Protein AF-0000000075770848 (afdb_homodimer)

Radius of gyration: 28.66 Å; Cα contacts (8 Å, |Δi|>4): 664; chains: 2; bounding box: 81×124×39 Å

Structure (mmCIF, N/CA/C/O backbone):
data_AF-0000000075770848-model_v1
#
loop_
_entity.id
_entity.type
_entity.pdbx_description
1 polymer 'Uncharacterized protein LOC128201735'
#
loop_
_atom_site.group_PDB
_atom_site.id
_atom_site.type_symbol
_atom_site.label_atom_id
_atom_site.label_alt_id
_atom_site.label_comp_id
_atom_site.label_asym_id
_atom_site.label_entity_id
_atom_site.label_seq_id
_atom_site.pdbx_PDB_ins_code
_atom_site.Cartn_x
_atom_site.Cartn_y
_atom_site.Cartn_z
_atom_site.occupancy
_atom_site.B_iso_or_equiv
_atom_site.auth_seq_id
_atom_site.auth_comp_id
_atom_site.auth_asym_id
_atom_site.auth_atom_id
_atom_site.pdbx_PDB_model_num
ATOM 1 N N . MET A 1 1 ? -50.562 -50.906 16.172 1 28.62 1 MET A N 1
ATOM 2 C CA . MET A 1 1 ? -50.062 -50.312 14.945 1 28.62 1 MET A CA 1
ATOM 3 C C . MET A 1 1 ? -48.531 -50.375 14.898 1 28.62 1 MET A C 1
ATOM 5 O O . MET A 1 1 ? -47.844 -49.844 15.797 1 28.62 1 MET A O 1
ATOM 9 N N . LYS A 1 2 ? -47.969 -51.531 14.414 1 36.94 2 LYS A N 1
ATOM 10 C CA . LYS A 1 2 ? -46.562 -51.906 14.273 1 36.94 2 LYS A CA 1
ATOM 11 C C . LYS A 1 2 ? -45.844 -50.969 13.305 1 36.94 2 LYS A C 1
ATOM 13 O O . LYS A 1 2 ? -46.281 -50.812 12.156 1 36.94 2 LYS A O 1
ATOM 18 N N . TYR A 1 3 ? -45.25 -49.906 13.789 1 36.28 3 TYR A N 1
ATOM 19 C CA . TYR A 1 3 ? -44.531 -48.906 13.016 1 36.28 3 TYR A CA 1
ATOM 20 C C . TYR A 1 3 ? -43.344 -49.531 12.305 1 36.28 3 TYR A C 1
ATOM 22 O O . TYR A 1 3 ? -42.531 -50.188 12.93 1 36.28 3 TYR A O 1
ATOM 30 N N . PHE A 1 4 ? -43.469 -50 11.07 1 41.28 4 PHE A N 1
ATOM 31 C CA . PHE A 1 4 ? -42.375 -50.5 10.227 1 41.28 4 PHE A CA 1
ATOM 32 C C . PHE A 1 4 ? -41.406 -49.375 9.898 1 41.28 4 PHE A C 1
ATOM 34 O O . PHE A 1 4 ? -41.812 -48.312 9.383 1 41.28 4 PHE A O 1
ATOM 41 N N . ILE A 1 5 ? -40.312 -49.281 10.633 1 40.66 5 ILE A N 1
ATOM 42 C CA . ILE A 1 5 ? -39.188 -48.344 10.414 1 40.66 5 ILE A CA 1
ATOM 43 C C . ILE A 1 5 ? -38.5 -48.688 9.102 1 40.66 5 ILE A C 1
ATOM 45 O O . ILE A 1 5 ? -37.969 -49.781 8.938 1 40.66 5 ILE A O 1
ATOM 49 N N . LEU A 1 6 ? -39 -48.156 7.977 1 40.06 6 LEU A N 1
ATOM 50 C CA . LEU A 1 6 ? -38.281 -48.25 6.707 1 40.06 6 LEU A CA 1
ATOM 51 C C . LEU A 1 6 ? -36.938 -47.562 6.781 1 40.06 6 LEU A C 1
ATOM 53 O O . LEU A 1 6 ? -36.875 -46.344 6.969 1 40.06 6 LEU A O 1
ATOM 57 N N . LEU A 1 7 ? -35.906 -48.281 7.133 1 41.59 7 LEU A N 1
ATOM 58 C CA . LEU A 1 7 ? -34.531 -47.781 7.074 1 41.59 7 LEU A CA 1
ATOM 59 C C . LEU A 1 7 ? -34.094 -47.562 5.629 1 41.59 7 LEU A C 1
ATOM 61 O O . LEU A 1 7 ? -34.031 -48.5 4.848 1 41.59 7 LEU A O 1
ATOM 65 N N . VAL A 1 8 ? -34.469 -46.438 5.012 1 46.84 8 VAL A N 1
ATOM 66 C CA . VAL A 1 8 ? -33.938 -46.094 3.688 1 46.84 8 VAL A CA 1
ATOM 67 C C . VAL A 1 8 ? -32.438 -45.875 3.77 1 46.84 8 VAL A C 1
ATOM 69 O O . VAL A 1 8 ? -31.953 -45.031 4.508 1 46.84 8 VAL A O 1
ATOM 72 N N . ALA A 1 9 ? -31.578 -46.875 3.553 1 44.16 9 ALA A N 1
ATOM 73 C CA . ALA A 1 9 ? -30.141 -46.688 3.336 1 44.16 9 ALA A CA 1
ATOM 74 C C . ALA A 1 9 ? -29.875 -45.844 2.105 1 44.16 9 ALA A C 1
ATOM 76 O O . ALA A 1 9 ? -30.234 -46.219 0.987 1 44.16 9 ALA A O 1
ATOM 77 N N . VAL A 1 10 ? -30.141 -44.531 2.211 1 43.12 10 VAL A N 1
ATOM 78 C CA . VAL A 1 10 ? -29.625 -43.656 1.146 1 43.12 10 VAL A CA 1
ATOM 79 C C . VAL A 1 10 ? -28.156 -43.969 0.894 1 43.12 10 VAL A C 1
ATOM 81 O O . VAL A 1 10 ? -27.328 -43.844 1.797 1 43.12 10 VAL A O 1
ATOM 84 N N . THR A 1 11 ? -27.812 -45.062 0.229 1 45.59 11 THR A N 1
ATOM 85 C CA . THR A 1 11 ? -26.438 -45.219 -0.262 1 45.59 11 THR A CA 1
ATOM 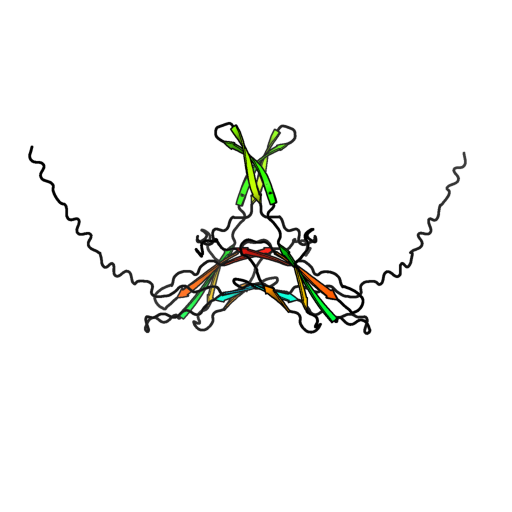86 C C . THR A 1 11 ? -25.984 -43.938 -0.964 1 45.59 11 THR A C 1
ATOM 88 O O . THR A 1 11 ? -26.641 -43.469 -1.886 1 45.59 11 THR A O 1
ATOM 91 N N . GLN A 1 12 ? -25.703 -42.812 -0.252 1 40.56 12 GLN A N 1
ATOM 92 C CA . GLN A 1 12 ? -24.953 -41.781 -0.94 1 40.56 12 GLN A CA 1
ATOM 93 C C . GLN A 1 12 ? -23.812 -42.344 -1.755 1 40.56 12 GLN A C 1
ATOM 95 O O . GLN A 1 12 ? -22.906 -42.969 -1.2 1 40.56 12 GLN A O 1
ATOM 100 N N . ALA A 1 13 ? -24.031 -42.844 -2.934 1 37.88 13 ALA A N 1
ATOM 101 C CA . ALA A 1 13 ? -22.906 -43.062 -3.846 1 37.88 13 ALA A CA 1
ATOM 102 C C . ALA A 1 13 ? -21.891 -41.938 -3.77 1 37.88 13 ALA A C 1
ATOM 104 O O . ALA A 1 13 ? -22.266 -40.75 -3.848 1 37.88 13 ALA A O 1
ATOM 105 N N . LEU A 1 14 ? -20.953 -41.969 -2.926 1 39.16 14 LEU A N 1
ATOM 106 C CA . LEU A 1 14 ? -19.75 -41.188 -3.219 1 39.16 14 LEU A CA 1
ATOM 107 C C . LEU A 1 14 ? -19.484 -41.156 -4.719 1 39.16 14 LEU A C 1
ATOM 109 O O . LEU A 1 14 ? -19.141 -42.188 -5.316 1 39.16 14 LEU A O 1
ATOM 113 N N . LEU A 1 15 ? -20.391 -40.688 -5.543 1 37.91 15 LEU A N 1
ATOM 114 C CA . LEU A 1 15 ? -19.844 -40.406 -6.863 1 37.91 15 LEU A CA 1
ATOM 115 C C . LEU A 1 15 ? -18.375 -40 -6.762 1 37.91 15 LEU A C 1
ATOM 117 O O . LEU A 1 15 ? -18.016 -39.094 -6.004 1 37.91 15 LEU A O 1
ATOM 121 N N . ALA A 1 16 ? -17.469 -40.844 -6.879 1 40.03 16 ALA A N 1
ATOM 122 C CA . ALA A 1 16 ? -16.109 -40.594 -7.367 1 40.03 16 ALA A CA 1
ATOM 123 C C . ALA A 1 16 ? -16.125 -39.531 -8.469 1 40.03 16 ALA A C 1
ATOM 125 O O . ALA A 1 16 ? -16.344 -39.844 -9.641 1 40.03 16 ALA A O 1
ATOM 126 N N . SER A 1 17 ? -17.062 -38.594 -8.539 1 40.06 17 SER A N 1
ATOM 127 C CA . SER A 1 17 ? -16.766 -37.531 -9.523 1 40.06 17 SER A CA 1
ATOM 1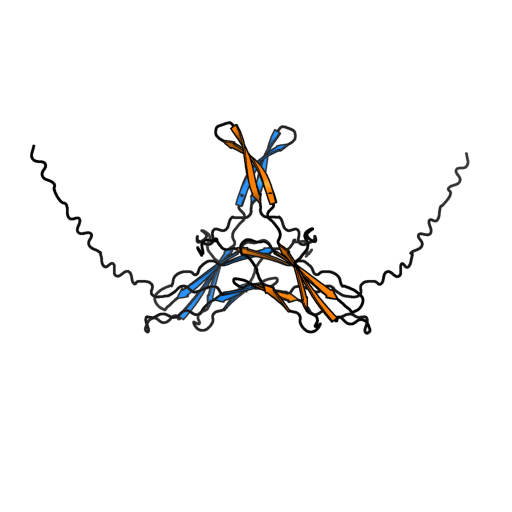28 C C . SER A 1 17 ? -15.266 -37.312 -9.648 1 40.06 17 SER A C 1
ATOM 130 O O . SER A 1 17 ? -14.594 -37.062 -8.648 1 40.06 17 SER A O 1
ATOM 132 N N . GLY A 1 18 ? -14.508 -38.031 -10.367 1 42.78 18 GLY A N 1
ATOM 133 C CA . GLY A 1 18 ? -13.195 -37.688 -10.883 1 42.78 18 GLY A CA 1
ATOM 134 C C . GLY A 1 18 ? -12.977 -36.188 -11 1 42.78 18 GLY A C 1
ATOM 135 O O . GLY A 1 18 ? -12.828 -35.656 -12.109 1 42.78 18 GLY A O 1
ATOM 136 N N . GLN A 1 19 ? -13.773 -35.375 -10.531 1 45.72 19 GLN A N 1
ATOM 137 C CA . GLN A 1 19 ? -13.375 -34 -10.68 1 45.72 19 GLN A CA 1
ATOM 138 C C . GLN A 1 19 ? -11.883 -33.812 -10.422 1 45.72 19 GLN A C 1
ATOM 140 O O . GLN A 1 19 ? -11.383 -34.219 -9.367 1 45.72 19 GLN A O 1
ATOM 145 N N . PRO A 1 20 ? -11.047 -33.875 -11.461 1 51.94 20 PRO A N 1
ATOM 146 C CA . PRO A 1 20 ? -9.602 -33.688 -11.305 1 51.94 20 PRO A CA 1
ATOM 147 C C . PRO A 1 20 ? -9.25 -32.75 -10.164 1 51.94 20 PRO A C 1
ATOM 149 O O . PRO A 1 20 ? -9.836 -31.656 -10.062 1 51.94 20 PRO A O 1
ATOM 152 N N . THR A 1 21 ? -9.086 -33.125 -8.961 1 65.62 21 THR A N 1
ATOM 153 C CA . THR A 1 21 ? -8.578 -32.406 -7.812 1 65.62 21 THR A CA 1
ATOM 154 C C . THR A 1 21 ? -7.477 -31.422 -8.242 1 65.62 21 THR A C 1
ATOM 156 O O . THR A 1 21 ? -6.535 -31.812 -8.938 1 65.62 21 THR A O 1
ATOM 159 N N . ASN A 1 22 ? -7.836 -30.172 -8.469 1 79.12 22 ASN A N 1
ATOM 160 C CA . ASN A 1 22 ? -6.793 -29.188 -8.742 1 79.12 22 ASN A CA 1
ATOM 161 C C . ASN A 1 22 ? -5.59 -29.391 -7.824 1 79.12 22 ASN A C 1
ATOM 163 O O . ASN A 1 22 ? -5.711 -29.281 -6.602 1 79.12 22 ASN A O 1
ATOM 167 N N . THR A 1 23 ? -4.551 -30.047 -8.328 1 87.69 23 THR A N 1
ATOM 168 C CA . THR A 1 23 ? -3.34 -30.375 -7.586 1 87.69 23 THR A CA 1
ATOM 169 C C . THR A 1 23 ? -2.385 -29.188 -7.559 1 87.69 23 THR A C 1
ATOM 171 O O . THR A 1 23 ? -1.32 -29.25 -6.945 1 87.69 23 THR A O 1
ATOM 174 N N . ILE A 1 24 ? -2.791 -28.094 -8.188 1 94.94 24 ILE A N 1
ATOM 175 C CA . ILE A 1 24 ? -1.922 -26.922 -8.258 1 94.94 24 ILE A CA 1
ATOM 176 C C . ILE A 1 24 ? -2.096 -26.078 -6.996 1 94.94 24 ILE A C 1
ATOM 178 O O . ILE A 1 24 ? -3.199 -25.609 -6.703 1 94.94 24 ILE A O 1
ATOM 182 N N . PRO A 1 25 ? -1.057 -25.891 -6.242 1 96.12 25 PRO A N 1
ATOM 183 C CA . PRO A 1 25 ? -1.165 -25.016 -5.066 1 96.12 25 PRO A CA 1
ATOM 184 C C . PRO A 1 25 ? -1.371 -23.547 -5.434 1 96.12 25 PRO A C 1
ATOM 186 O O . PRO A 1 25 ? -0.996 -23.125 -6.527 1 96.12 25 PRO A O 1
ATOM 189 N N . ALA A 1 26 ? -1.947 -22.844 -4.496 1 97.94 26 ALA A N 1
ATOM 190 C CA . ALA A 1 26 ? -2.045 -21.391 -4.672 1 97.94 26 ALA A CA 1
ATOM 191 C C . ALA A 1 26 ? -0.708 -20.719 -4.395 1 97.94 26 ALA A C 1
ATOM 193 O O . ALA A 1 26 ? -0.002 -21.078 -3.451 1 97.94 26 ALA A O 1
ATOM 194 N N . PRO A 1 27 ? -0.367 -19.719 -5.273 1 98.5 27 PRO A N 1
ATOM 195 C CA . PRO A 1 27 ? 0.78 -18.906 -4.875 1 98.5 27 PRO A CA 1
ATOM 196 C C . PRO A 1 27 ? 0.491 -18.031 -3.65 1 98.5 27 PRO A C 1
ATOM 198 O O . PRO A 1 27 ? -0.67 -17.875 -3.266 1 98.5 27 PRO A O 1
ATOM 201 N N . HIS A 1 28 ? 1.53 -17.547 -3.041 1 97.88 28 HIS A N 1
ATOM 202 C CA . HIS A 1 28 ? 1.456 -16.578 -1.958 1 97.88 28 HIS A CA 1
ATOM 203 C C . HIS A 1 28 ? 2.133 -15.266 -2.348 1 97.88 28 HIS A C 1
ATOM 205 O O . HIS A 1 28 ? 3.311 -15.258 -2.715 1 97.88 28 HIS A O 1
ATOM 211 N N . ILE A 1 29 ? 1.325 -14.273 -2.32 1 98 29 ILE A N 1
ATOM 212 C CA . ILE A 1 29 ? 1.92 -12.969 -2.584 1 98 29 ILE A CA 1
ATOM 213 C C . ILE A 1 29 ? 2.832 -12.578 -1.424 1 98 29 ILE A C 1
ATOM 215 O O . ILE A 1 29 ? 2.42 -12.609 -0.262 1 98 29 ILE A O 1
ATOM 219 N N . THR A 1 30 ? 4.082 -12.18 -1.811 1 97.75 30 THR A N 1
ATOM 220 C CA . THR A 1 30 ? 5.074 -12.008 -0.755 1 97.75 30 THR A CA 1
ATOM 221 C C . THR A 1 30 ? 5.523 -10.547 -0.677 1 97.75 30 THR A C 1
ATOM 223 O O . THR A 1 30 ? 5.844 -10.047 0.404 1 97.75 30 THR A O 1
ATOM 226 N N . ILE A 1 31 ? 5.531 -9.828 -1.825 1 98.25 31 ILE A N 1
ATOM 227 C CA . ILE A 1 31 ? 6.074 -8.469 -1.85 1 98.25 31 ILE A CA 1
ATOM 228 C C . ILE A 1 31 ? 5.234 -7.594 -2.777 1 98.25 31 ILE A C 1
ATOM 230 O O . ILE A 1 31 ? 4.848 -8.023 -3.865 1 98.25 31 ILE A O 1
ATOM 234 N N . LEU A 1 32 ? 4.906 -6.449 -2.336 1 98.5 32 LEU A N 1
ATOM 235 C CA . LEU A 1 32 ? 4.375 -5.379 -3.172 1 98.5 32 LEU A CA 1
ATOM 236 C C . LEU A 1 32 ? 5.332 -4.191 -3.209 1 98.5 32 LEU A C 1
ATOM 238 O O . LEU A 1 32 ? 5.73 -3.678 -2.16 1 98.5 32 LEU A O 1
ATOM 242 N N . THR A 1 33 ? 5.746 -3.795 -4.367 1 98.56 33 THR A N 1
ATOM 243 C CA . THR A 1 33 ? 6.621 -2.643 -4.559 1 98.56 33 THR A CA 1
ATOM 244 C C . THR A 1 33 ? 5.898 -1.533 -5.316 1 98.56 33 THR A C 1
ATOM 246 O O . THR A 1 33 ? 5.598 -1.68 -6.504 1 98.56 33 THR A O 1
ATOM 249 N N . ALA A 1 34 ? 5.664 -0.487 -4.621 1 98.12 34 ALA A N 1
ATOM 250 C CA . ALA A 1 34 ? 4.895 0.615 -5.195 1 98.12 34 ALA A CA 1
ATOM 251 C C . ALA A 1 34 ? 5.812 1.752 -5.637 1 98.12 34 ALA A C 1
ATOM 253 O O . ALA A 1 34 ? 6.77 2.09 -4.941 1 98.12 34 ALA A O 1
ATOM 254 N N . ARG A 1 35 ? 5.52 2.221 -6.812 1 96.44 35 ARG A N 1
ATOM 255 C CA . ARG A 1 35 ? 6.109 3.436 -7.363 1 96.44 35 ARG A CA 1
ATOM 256 C C . ARG A 1 35 ? 5.035 4.477 -7.664 1 96.44 35 ARG A C 1
ATOM 258 O O . ARG A 1 35 ? 3.867 4.289 -7.32 1 96.44 35 ARG A O 1
ATOM 265 N N . ASP A 1 36 ? 5.426 5.633 -8.281 1 90.44 36 ASP A N 1
ATOM 266 C CA . ASP A 1 36 ? 4.469 6.707 -8.531 1 90.44 36 ASP A CA 1
ATOM 267 C C . ASP A 1 36 ? 3.383 6.258 -9.5 1 90.44 36 ASP A C 1
ATOM 269 O O . ASP A 1 36 ? 2.236 6.703 -9.414 1 90.44 36 ASP A O 1
ATOM 273 N N . ASP A 1 37 ? 3.75 5.32 -10.352 1 92.5 37 ASP A N 1
ATOM 274 C CA . ASP A 1 37 ? 2.781 5.035 -11.406 1 92.5 37 ASP A CA 1
ATOM 275 C C . ASP A 1 37 ? 2.629 3.527 -11.609 1 92.5 37 ASP A C 1
ATOM 277 O O . ASP A 1 37 ? 1.957 3.092 -12.547 1 92.5 37 ASP A O 1
ATOM 281 N N . SER A 1 38 ? 3.307 2.809 -10.719 1 97.5 38 SER A N 1
ATOM 282 C CA . SER A 1 38 ? 3.275 1.37 -10.961 1 97.5 38 SER A CA 1
ATOM 283 C C . SER A 1 38 ? 3.451 0.586 -9.664 1 97.5 38 SER A C 1
ATOM 285 O O . SER A 1 38 ? 3.83 1.152 -8.641 1 97.5 38 SER A O 1
ATOM 287 N N . LEU A 1 39 ? 3.09 -0.667 -9.758 1 98.12 39 LEU A N 1
ATOM 288 C CA . LEU A 1 39 ? 3.188 -1.624 -8.656 1 98.12 39 LEU A CA 1
ATOM 289 C C . LEU A 1 39 ? 3.789 -2.941 -9.133 1 98.12 39 LEU A C 1
ATOM 291 O O . LEU A 1 39 ? 3.355 -3.496 -10.148 1 98.12 39 LEU A O 1
ATOM 295 N N . ASP A 1 40 ? 4.875 -3.344 -8.492 1 98.56 40 ASP A N 1
ATOM 296 C CA . ASP A 1 40 ? 5.348 -4.707 -8.719 1 98.56 40 ASP A CA 1
ATOM 297 C C . ASP A 1 40 ? 4.797 -5.66 -7.668 1 98.56 40 ASP A C 1
ATOM 299 O O . ASP A 1 40 ? 4.766 -5.332 -6.48 1 98.56 40 ASP A O 1
ATOM 303 N N . VAL A 1 41 ? 4.387 -6.789 -8.172 1 98.81 41 VAL A N 1
ATOM 304 C CA . VAL A 1 41 ? 3.904 -7.844 -7.289 1 98.81 41 VAL A CA 1
ATOM 305 C C . VAL A 1 41 ? 4.785 -9.086 -7.43 1 98.81 41 VAL A C 1
ATOM 307 O O . VAL A 1 41 ? 5.133 -9.484 -8.539 1 98.81 41 VAL A O 1
ATOM 310 N N . SER A 1 42 ? 5.246 -9.602 -6.297 1 98.88 42 SER A N 1
ATOM 311 C CA . SER A 1 42 ? 6 -10.852 -6.27 1 98.88 42 SER A CA 1
ATOM 312 C C . SER A 1 42 ? 5.281 -11.906 -5.438 1 98.88 42 SER A C 1
ATOM 314 O O . SER A 1 42 ? 4.602 -11.586 -4.461 1 98.88 42 SER A O 1
ATOM 316 N N . TRP A 1 43 ? 5.492 -13.148 -5.867 1 98.69 43 TRP A N 1
ATOM 317 C CA . TRP A 1 43 ? 4.809 -14.25 -5.199 1 98.69 43 TRP A CA 1
ATOM 318 C C . TRP A 1 43 ? 5.711 -15.477 -5.102 1 98.69 43 TRP A C 1
ATOM 320 O O . TRP A 1 43 ? 6.797 -15.508 -5.684 1 98.69 43 TRP A O 1
ATOM 330 N N . SER A 1 44 ? 5.281 -16.406 -4.262 1 98.62 44 SER A N 1
ATOM 331 C CA . SER A 1 44 ? 6.016 -17.656 -4.09 1 98.62 44 SER A CA 1
ATOM 332 C C . SER A 1 44 ? 5.93 -18.516 -5.34 1 98.62 44 SER A C 1
ATOM 334 O O . SER A 1 44 ? 4.895 -18.562 -6.004 1 98.62 44 SER A O 1
ATOM 336 N N . LYS A 1 45 ? 7.012 -19.188 -5.68 1 98.56 45 LYS A N 1
ATOM 337 C CA . LYS A 1 45 ? 7.004 -20.141 -6.773 1 98.56 45 LYS A CA 1
ATOM 338 C C . LYS A 1 45 ? 6.074 -21.312 -6.461 1 98.56 45 LYS A C 1
ATOM 340 O O . LYS A 1 45 ? 6.008 -21.781 -5.32 1 98.56 45 LYS A O 1
ATOM 345 N N . VAL A 1 46 ? 5.441 -21.781 -7.5 1 97.81 46 VAL A N 1
ATOM 346 C CA . VAL A 1 46 ? 4.508 -22.891 -7.367 1 97.81 46 VAL A CA 1
ATOM 347 C C . VAL A 1 46 ? 4.945 -24.047 -8.273 1 97.81 46 VAL A C 1
ATOM 349 O O . VAL A 1 46 ? 5.348 -23.828 -9.414 1 97.81 46 VAL A O 1
ATOM 352 N N . GLU A 1 47 ? 4.859 -25.203 -7.734 1 96.81 47 GLU A N 1
ATOM 353 C CA . GLU A 1 47 ? 5.098 -26.406 -8.516 1 96.81 47 GLU A CA 1
ATOM 354 C C . GLU A 1 47 ? 3.92 -27.375 -8.422 1 96.81 47 GLU A C 1
ATOM 356 O O . GLU A 1 47 ? 3.172 -27.344 -7.441 1 96.81 47 GLU A O 1
ATOM 361 N N . ASN A 1 48 ? 3.74 -28.062 -9.484 1 95.44 48 ASN A N 1
ATOM 362 C CA . ASN A 1 48 ? 2.721 -29.109 -9.484 1 95.44 48 ASN A CA 1
ATOM 363 C C . ASN A 1 48 ? 3.324 -30.484 -9.219 1 95.44 48 ASN A C 1
ATOM 365 O O . ASN A 1 48 ? 4.379 -30.812 -9.758 1 95.44 48 ASN A O 1
ATOM 369 N N . VAL A 1 49 ? 2.637 -31.266 -8.328 1 91.31 49 VAL A N 1
ATOM 370 C CA . VAL A 1 49 ? 3.121 -32.594 -7.953 1 91.31 49 VAL A CA 1
ATOM 371 C C . VAL A 1 49 ? 3.018 -33.531 -9.148 1 91.31 49 VAL A C 1
ATOM 373 O O . VAL A 1 49 ? 3.779 -34.5 -9.258 1 91.31 49 VAL A O 1
ATOM 376 N N . ILE A 1 50 ? 2.033 -33.219 -10.023 1 92.19 50 ILE A N 1
ATOM 377 C CA . ILE A 1 50 ? 1.829 -34.031 -11.211 1 92.19 50 ILE A CA 1
ATOM 378 C C . ILE A 1 50 ? 2.865 -33.688 -12.273 1 92.19 50 ILE A C 1
ATOM 380 O O . ILE A 1 50 ? 2.801 -32.625 -12.875 1 92.19 50 ILE A O 1
ATOM 384 N N . SER A 1 51 ? 3.898 -34.531 -12.5 1 91.06 51 SER A N 1
ATOM 385 C CA . SER A 1 51 ? 5.07 -34.25 -13.336 1 91.06 51 SER A CA 1
ATOM 386 C C . SER A 1 51 ? 4.668 -33.938 -14.766 1 91.06 51 SER A C 1
ATOM 388 O O . SER A 1 51 ? 5.312 -33.125 -15.43 1 91.06 51 SER A O 1
ATOM 390 N N . ASN A 1 52 ? 3.668 -34.594 -15.305 1 93.25 52 ASN A N 1
ATOM 391 C CA . ASN A 1 52 ? 3.277 -34.375 -16.688 1 93.25 52 ASN A CA 1
ATOM 392 C C . ASN A 1 52 ? 2.395 -33.125 -16.828 1 93.25 52 ASN A C 1
ATOM 394 O O . ASN A 1 52 ? 1.915 -32.844 -17.922 1 93.25 52 ASN A O 1
ATOM 398 N N . GLU A 1 53 ? 2.146 -32.5 -15.812 1 94.5 53 GLU A N 1
ATOM 399 C CA . GLU A 1 53 ? 1.374 -31.266 -15.797 1 94.5 53 GLU A CA 1
ATOM 400 C C . GLU A 1 53 ? 2.123 -30.172 -15.062 1 94.5 53 GLU A C 1
ATOM 402 O O . GLU A 1 53 ? 1.61 -29.594 -14.094 1 94.5 53 GLU A O 1
ATOM 407 N N . PRO A 1 54 ? 3.256 -29.812 -15.578 1 96.81 54 PRO A N 1
ATOM 408 C CA . PRO A 1 54 ? 4.031 -28.797 -14.867 1 96.81 54 PRO A CA 1
ATOM 409 C C . PRO A 1 54 ? 3.377 -27.422 -14.922 1 96.81 54 PRO A C 1
ATOM 411 O O . PRO A 1 54 ? 2.611 -27.125 -15.844 1 96.81 54 PRO A O 1
ATOM 414 N N . VAL A 1 55 ? 3.672 -26.609 -13.93 1 98.19 55 VAL A N 1
ATOM 415 C CA . VAL A 1 55 ? 3.268 -25.203 -13.992 1 98.19 55 VAL A CA 1
ATOM 416 C C . VAL A 1 55 ? 3.961 -24.516 -15.164 1 98.19 55 VAL A C 1
ATOM 418 O O . VAL A 1 55 ? 5.176 -24.641 -15.336 1 98.19 55 VAL A O 1
ATOM 421 N N . LEU A 1 56 ? 3.188 -23.812 -15.969 1 98.5 56 LEU A N 1
ATOM 422 C CA . LEU A 1 56 ? 3.73 -23.141 -17.141 1 98.5 56 LEU A CA 1
ATOM 423 C C . LEU A 1 56 ? 3.92 -21.641 -16.875 1 98.5 56 LEU A C 1
ATOM 425 O O . LEU A 1 56 ? 4.723 -20.984 -17.547 1 98.5 56 LEU A O 1
ATOM 429 N N . GLY A 1 57 ? 3.146 -21.141 -15.953 1 98.81 57 GLY A N 1
ATOM 430 C CA . GLY A 1 57 ? 3.205 -19.719 -15.656 1 98.81 57 GLY A CA 1
ATOM 431 C C . GLY A 1 57 ? 2.16 -19.281 -14.648 1 98.81 57 GLY A C 1
ATOM 432 O O . GLY A 1 57 ? 1.623 -20.094 -13.898 1 98.81 57 GLY A O 1
ATOM 433 N N . TYR A 1 58 ? 1.959 -17.938 -14.633 1 98.94 58 TYR A N 1
ATOM 434 C CA . TYR A 1 58 ? 1.069 -17.328 -13.656 1 98.94 58 TYR A CA 1
ATOM 435 C C . TYR A 1 58 ? 0.172 -16.281 -14.32 1 98.94 58 TYR A C 1
ATOM 437 O O . TYR A 1 58 ? 0.495 -15.773 -15.391 1 98.94 58 TYR A O 1
ATOM 445 N N . VAL A 1 59 ? -0.924 -16.047 -13.703 1 98.88 59 VAL A N 1
ATOM 446 C CA . VAL A 1 59 ? -1.788 -14.922 -14.047 1 98.88 59 VAL A CA 1
ATOM 447 C C . VAL A 1 59 ? -2.014 -14.047 -12.812 1 98.88 59 VAL A C 1
ATOM 449 O O . VAL A 1 59 ? -2.461 -14.531 -11.773 1 98.88 59 VAL A O 1
ATOM 452 N N . VAL A 1 60 ? -1.646 -12.734 -12.969 1 98.94 60 VAL A N 1
ATOM 453 C CA . VAL A 1 60 ? -1.952 -11.75 -11.938 1 98.94 60 VAL A CA 1
ATOM 454 C C . VAL A 1 60 ? -3.271 -11.055 -12.266 1 98.94 60 VAL A C 1
ATOM 456 O O . VAL A 1 60 ? -3.451 -10.539 -13.367 1 98.94 60 VAL A O 1
ATOM 459 N N . LYS A 1 61 ? -4.168 -11.109 -11.344 1 98.88 61 LYS A N 1
ATOM 460 C CA . LYS A 1 61 ? -5.461 -10.445 -11.5 1 98.88 61 LYS A CA 1
ATOM 461 C C . LYS A 1 61 ? -5.555 -9.219 -10.602 1 98.88 61 LYS A C 1
ATOM 463 O O . LYS A 1 61 ? -5.273 -9.289 -9.406 1 98.88 61 LYS A O 1
ATOM 468 N N . VAL A 1 62 ? -5.938 -8.117 -11.195 1 98.75 62 VAL A N 1
ATOM 469 C CA . VAL A 1 62 ? -5.961 -6.836 -10.492 1 98.75 62 VAL A CA 1
ATOM 470 C C . VAL A 1 62 ? -7.344 -6.203 -10.617 1 98.75 62 VAL A C 1
ATOM 472 O O . VAL A 1 62 ? -7.797 -5.906 -11.727 1 98.75 62 VAL A O 1
ATOM 475 N N . TRP A 1 63 ? -7.98 -6.016 -9.492 1 97.69 63 TRP A N 1
ATOM 476 C CA . TRP A 1 63 ? -9.25 -5.297 -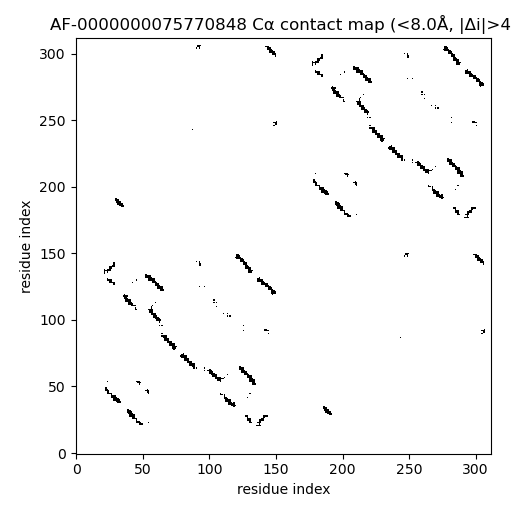9.438 1 97.69 63 TRP A CA 1
ATOM 477 C C . TRP A 1 63 ? -9.062 -3.895 -8.867 1 97.69 63 TRP A C 1
ATOM 479 O O . TRP A 1 63 ? -8.289 -3.699 -7.93 1 97.69 63 TRP A O 1
ATOM 489 N N . GLU A 1 64 ? -9.695 -2.895 -9.422 1 95.88 64 GLU A N 1
ATOM 490 C CA . GLU A 1 64 ? -9.93 -1.603 -8.789 1 95.88 64 GLU A CA 1
ATOM 491 C C . GLU A 1 64 ? -11.258 -1.593 -8.031 1 95.88 64 GLU A C 1
ATOM 493 O O . GLU A 1 64 ? -12.312 -1.835 -8.617 1 95.88 64 GLU A O 1
ATOM 498 N N . ILE A 1 65 ? -11.133 -1.385 -6.785 1 93.94 65 ILE A N 1
ATOM 499 C CA . ILE A 1 65 ? -12.344 -1.441 -5.969 1 93.94 65 ILE A CA 1
ATOM 500 C C . ILE A 1 65 ? -12.969 -0.053 -5.879 1 93.94 65 ILE A C 1
ATOM 502 O O . ILE A 1 65 ? -12.391 0.863 -5.297 1 93.94 65 ILE A O 1
ATOM 506 N N . PRO A 1 66 ? -14.062 0.09 -6.445 1 86.19 66 PRO A N 1
ATOM 507 C CA . PRO A 1 66 ? -14.695 1.411 -6.445 1 86.19 66 PRO A CA 1
ATOM 508 C C . PRO A 1 66 ? -15.234 1.804 -5.07 1 86.19 66 PRO A C 1
ATOM 510 O O . PRO A 1 66 ? -15.609 0.934 -4.277 1 86.19 66 PRO A O 1
ATOM 513 N N . PRO A 1 67 ? -15.211 3.109 -4.805 1 86.25 67 PRO A N 1
ATOM 514 C CA . PRO A 1 67 ? -15.875 3.539 -3.572 1 86.25 67 PRO A CA 1
ATOM 515 C C . PRO A 1 67 ? -17.375 3.264 -3.588 1 86.25 67 PRO A C 1
ATOM 517 O O . PRO A 1 67 ? -17.953 3.049 -4.656 1 86.25 67 PRO A O 1
ATOM 520 N N . VAL A 1 68 ? -17.891 3.162 -2.426 1 82.25 68 VAL A N 1
ATOM 521 C CA . VAL A 1 68 ? -19.328 2.93 -2.283 1 82.25 68 VAL A CA 1
ATOM 522 C C . VAL A 1 68 ? -20.031 4.25 -2.006 1 82.25 68 VAL A C 1
ATOM 524 O O . VAL A 1 68 ? -19.609 5.023 -1.146 1 82.25 68 VAL A O 1
ATOM 527 N N . THR A 1 69 ? -21 4.586 -2.836 1 83 69 THR A N 1
ATOM 528 C CA . THR A 1 69 ? -21.828 5.766 -2.582 1 83 69 THR A CA 1
ATOM 529 C C . THR A 1 69 ? -22.875 5.477 -1.51 1 83 69 THR A C 1
ATOM 531 O O . THR A 1 69 ? -23.609 4.492 -1.603 1 83 69 THR A O 1
ATOM 534 N N . VAL A 1 70 ? -22.812 6.211 -0.506 1 76.44 70 VAL A N 1
ATOM 535 C CA . VAL A 1 70 ? -23.812 6.082 0.54 1 76.44 70 VAL A CA 1
ATOM 536 C C . VAL A 1 70 ? -24.688 7.336 0.576 1 76.44 70 VAL A C 1
ATOM 538 O O . VAL A 1 70 ? -24.188 8.445 0.367 1 76.44 70 VAL A O 1
ATOM 541 N N . TYR A 1 71 ? -26.016 7.207 0.734 1 77.62 71 TYR A N 1
ATOM 542 C CA . TYR A 1 71 ? -27 8.289 0.872 1 77.62 71 TYR A CA 1
ATOM 543 C C . TYR A 1 71 ? -27.359 8.516 2.336 1 77.62 71 TYR A C 1
ATOM 545 O O . TYR A 1 71 ? -27.594 7.559 3.076 1 77.62 71 TYR A O 1
ATOM 553 N N . LYS A 1 72 ? -27 9.641 2.797 1 74.38 72 LYS A N 1
ATOM 554 C CA . LYS A 1 72 ? -27.359 9.969 4.176 1 74.38 72 LYS A CA 1
ATOM 555 C C . LYS A 1 72 ? -28.266 11.195 4.23 1 74.38 72 LYS A C 1
ATOM 557 O O . LYS A 1 72 ? -28.219 12.047 3.336 1 74.38 72 LYS A O 1
ATOM 562 N N . TYR A 1 73 ? -29.203 11.242 5.121 1 74.38 73 TYR A N 1
ATOM 563 C CA . TYR A 1 73 ? -30.016 12.43 5.367 1 74.38 73 TYR A CA 1
ATOM 564 C C . TYR A 1 73 ? -29.344 13.344 6.379 1 74.38 73 TYR A C 1
ATOM 566 O O . TYR A 1 73 ? -28.859 12.891 7.414 1 74.38 73 TYR A O 1
ATOM 574 N N . GLU A 1 74 ? -28.969 14.438 6.023 1 71.62 74 GLU A N 1
ATOM 575 C CA . GLU A 1 74 ? -28.469 15.438 6.957 1 71.62 74 GLU A CA 1
ATOM 576 C C . GLU A 1 74 ? -29.484 16.562 7.164 1 71.62 74 GLU A C 1
ATOM 578 O O . GLU A 1 74 ? -30.281 16.859 6.27 1 71.62 74 GLU A O 1
ATOM 583 N N . VAL A 1 75 ? -29.547 16.906 8.445 1 68.31 75 VAL A N 1
ATOM 584 C CA . VAL A 1 75 ? -30.422 18.047 8.742 1 68.31 75 VAL A CA 1
ATOM 585 C C . VAL A 1 75 ? -29.672 19.359 8.484 1 68.31 75 VAL A C 1
ATOM 587 O O . VAL A 1 75 ? -28.641 19.609 9.094 1 68.31 75 VAL A O 1
ATOM 590 N N . LYS A 1 76 ? -30.062 19.953 7.449 1 73.56 76 LYS A N 1
ATOM 591 C CA . LYS A 1 76 ? -29.562 21.281 7.145 1 73.56 76 LYS A CA 1
ATOM 592 C C . LYS A 1 76 ? -30.688 22.312 7.176 1 73.56 76 LYS A C 1
ATOM 594 O O . LYS A 1 76 ? -31.672 22.203 6.434 1 73.56 76 LYS A O 1
ATOM 599 N N . ASP A 1 77 ? -30.406 23.375 8.047 1 81.12 77 ASP A N 1
ATOM 600 C CA . ASP A 1 77 ? -31.391 24.453 8.211 1 81.12 77 ASP A CA 1
ATOM 601 C C . ASP A 1 77 ? -32.781 23.875 8.492 1 81.12 77 ASP A C 1
ATOM 603 O O . ASP A 1 77 ? -33.781 24.344 7.93 1 81.12 77 ASP A O 1
ATOM 607 N N . GLY A 1 78 ? -32.781 22.844 9.203 1 77 78 GLY A N 1
ATOM 608 C CA . GLY A 1 78 ? -34.062 22.297 9.641 1 77 78 GLY A CA 1
ATOM 609 C C . GLY A 1 78 ? -34.688 21.344 8.633 1 77 78 GLY A C 1
ATOM 610 O O . GLY A 1 78 ? -35.75 20.766 8.891 1 77 78 GLY A O 1
ATOM 611 N N . GLU A 1 79 ? -34.219 21.312 7.508 1 80.81 79 GLU A N 1
ATOM 612 C CA . GLU A 1 79 ? -34.719 20.406 6.473 1 80.81 79 GLU A CA 1
ATOM 613 C C . GLU A 1 79 ? -33.781 19.203 6.309 1 80.81 79 GLU A C 1
ATOM 615 O O . GLU A 1 79 ? -32.562 19.328 6.449 1 80.81 79 GLU A O 1
ATOM 620 N N . LYS A 1 80 ? -34.469 18.094 6.203 1 76.06 80 LYS A N 1
ATOM 621 C CA . LYS A 1 80 ? -33.719 16.891 5.875 1 76.06 80 LYS A CA 1
ATOM 622 C C . LYS A 1 80 ? -33.25 16.906 4.422 1 76.06 80 LYS A C 1
ATOM 624 O O . LYS A 1 80 ? -34.062 17.047 3.504 1 76.06 80 LYS A O 1
ATOM 629 N N . VAL A 1 81 ? -32.062 16.984 4.145 1 81.69 81 VAL A N 1
ATOM 630 C CA . VAL A 1 81 ? -31.469 16.984 2.805 1 81.69 81 VAL A CA 1
ATOM 631 C C . VAL A 1 81 ? -30.719 15.688 2.562 1 81.69 81 VAL A C 1
ATOM 633 O O . VAL A 1 81 ? -30.078 15.164 3.471 1 81.69 81 VAL A O 1
ATOM 636 N N . LEU A 1 82 ? -31 15.031 1.521 1 80.62 82 LEU A N 1
ATOM 637 C CA . LEU A 1 82 ? -30.281 13.828 1.113 1 80.62 82 LEU A CA 1
ATOM 638 C C . LEU A 1 82 ? -28.875 14.18 0.659 1 80.62 82 LEU A C 1
ATOM 640 O O . LEU A 1 82 ? -28.688 15.039 -0.204 1 80.62 82 LEU A O 1
ATOM 644 N N . VAL A 1 83 ? -27.859 13.711 1.38 1 81.12 83 VAL A N 1
ATOM 645 C CA . VAL A 1 83 ? -26.453 13.93 1.019 1 81.12 83 VAL A CA 1
ATOM 646 C C . VAL A 1 83 ? -25.828 12.617 0.54 1 81.12 83 VAL A C 1
ATOM 648 O O . VAL A 1 83 ? -26.141 11.555 1.075 1 81.12 83 VAL A O 1
ATOM 651 N N . GLN A 1 84 ? -25.266 12.711 -0.608 1 83.25 84 GLN A N 1
ATOM 652 C CA . GLN A 1 84 ? -24.5 11.594 -1.143 1 83.25 84 GLN A CA 1
ATOM 653 C C . GLN A 1 84 ? -23.062 11.609 -0.639 1 83.25 84 GLN A C 1
ATOM 655 O O . GLN A 1 84 ? -22.391 12.641 -0.706 1 83.25 84 GLN A O 1
ATOM 660 N N . GLU A 1 85 ? -22.594 10.492 0.096 1 80.31 85 GLU A N 1
ATOM 661 C CA . GLU A 1 85 ? -21.219 10.391 0.583 1 80.31 85 GLU A CA 1
ATOM 662 C C . GLU A 1 85 ? -20.5 9.188 -0.02 1 80.31 85 GLU A C 1
ATOM 664 O O . GLU A 1 85 ? -21.094 8.102 -0.129 1 80.31 85 GLU A O 1
ATOM 669 N N . GLN A 1 86 ? -19.359 9.414 -0.526 1 77.81 86 GLN A N 1
ATOM 670 C CA . GLN A 1 86 ? -18.516 8.297 -0.964 1 77.81 86 GLN A CA 1
ATOM 671 C C . GLN A 1 86 ? -17.766 7.691 0.209 1 77.81 86 GLN A C 1
ATOM 673 O O . GLN A 1 86 ? -17.109 8.406 0.974 1 77.81 86 GLN A O 1
ATOM 678 N N . LYS A 1 87 ? -18.062 6.449 0.419 1 75.31 87 LYS A N 1
ATOM 679 C CA . LYS A 1 87 ? -17.359 5.715 1.474 1 75.31 87 LYS A CA 1
ATOM 680 C C . LYS A 1 87 ? -16.375 4.715 0.887 1 75.31 87 LYS A C 1
ATOM 682 O O . LYS A 1 87 ? -16.641 4.094 -0.143 1 75.31 87 LYS A O 1
ATOM 687 N N . GLU A 1 88 ? -15.219 4.652 1.553 1 75.88 88 GLU A N 1
ATOM 688 C CA . GLU A 1 88 ? -14.266 3.625 1.158 1 75.88 88 GLU A CA 1
ATOM 689 C C . GLU A 1 88 ? -14.852 2.229 1.313 1 75.88 88 GLU A C 1
ATOM 691 O O . GLU A 1 88 ? -15.5 1.93 2.32 1 75.88 88 GLU A O 1
ATOM 696 N N . PRO A 1 89 ? -14.672 1.481 0.296 1 73.44 89 PRO A N 1
ATOM 697 C CA . PRO A 1 89 ? -15.195 0.119 0.421 1 73.44 89 PRO A CA 1
ATOM 698 C C . PRO A 1 89 ? -14.469 -0.692 1.497 1 73.44 89 PRO A C 1
ATOM 700 O O . PRO A 1 89 ? -13.266 -0.518 1.704 1 73.44 89 PRO A O 1
ATOM 703 N N . GLU A 1 90 ? -15.281 -1.306 2.336 1 71.5 90 GLU A N 1
ATOM 704 C CA . GLU A 1 90 ? -14.672 -2.312 3.197 1 71.5 90 GLU A CA 1
ATOM 705 C C . GLU A 1 90 ? -14.203 -3.518 2.391 1 71.5 90 GLU A C 1
ATOM 707 O O . GLU A 1 90 ? -15.016 -4.23 1.797 1 71.5 90 GLU A O 1
ATOM 712 N N . LEU A 1 91 ? -12.945 -3.549 2.127 1 76.5 91 LEU A N 1
ATOM 713 C CA . LEU A 1 91 ? -12.438 -4.66 1.331 1 76.5 91 LEU A CA 1
ATOM 714 C C . LEU A 1 91 ? -12.438 -5.953 2.141 1 76.5 91 LEU A C 1
ATOM 716 O O . LEU A 1 91 ? -11.844 -6.012 3.221 1 76.5 91 LEU A O 1
ATOM 720 N N . ASP A 1 92 ? -13.344 -6.867 1.668 1 82.94 92 ASP A N 1
ATOM 721 C CA . ASP A 1 92 ? -13.297 -8.242 2.154 1 82.94 92 ASP A CA 1
ATOM 722 C C . ASP A 1 92 ? -12.336 -9.086 1.316 1 82.94 92 ASP A C 1
ATOM 724 O O . ASP A 1 92 ? -12.695 -9.547 0.23 1 82.94 92 ASP A O 1
ATOM 728 N N . THR A 1 93 ? -11.102 -9.289 1.815 1 89.06 93 THR A N 1
ATOM 729 C CA . THR A 1 93 ? -10.031 -9.93 1.059 1 89.06 93 THR A CA 1
ATOM 730 C C . THR A 1 93 ? -10.312 -11.422 0.867 1 89.06 93 THR A C 1
ATOM 732 O O . THR A 1 93 ? -9.617 -12.102 0.116 1 89.06 93 THR A O 1
ATOM 735 N N . THR A 1 94 ? -11.367 -11.938 1.487 1 89.56 94 THR A N 1
ATOM 736 C CA . THR A 1 94 ? -11.711 -13.344 1.333 1 89.56 94 THR A CA 1
ATOM 737 C C . THR A 1 94 ? -12.633 -13.547 0.137 1 89.56 94 THR A C 1
ATOM 739 O O . THR A 1 94 ? -12.828 -14.68 -0.32 1 89.56 94 THR A O 1
ATOM 742 N N . LYS A 1 95 ? -13.148 -12.461 -0.353 1 92.38 95 LYS A N 1
ATOM 743 C CA . LYS A 1 95 ? -14.07 -12.547 -1.479 1 92.38 95 LYS A CA 1
ATOM 744 C C . LYS A 1 95 ? -13.43 -12.023 -2.76 1 92.38 95 LYS A C 1
ATOM 746 O O . LYS A 1 95 ? -12.648 -11.07 -2.725 1 92.38 95 LYS A O 1
ATOM 751 N N . ILE A 1 96 ? -13.797 -12.617 -3.832 1 94.5 96 ILE A N 1
ATOM 752 C CA . ILE A 1 96 ? -13.375 -12.141 -5.145 1 94.5 96 ILE A CA 1
ATOM 753 C C . ILE A 1 96 ? -14.297 -11.023 -5.609 1 94.5 96 ILE A C 1
ATOM 755 O O . ILE A 1 96 ? -15.516 -11.188 -5.645 1 94.5 96 ILE A O 1
ATOM 759 N N . PRO A 1 97 ? -13.773 -9.961 -5.938 1 94.25 97 PRO A N 1
ATOM 760 C CA . PRO A 1 97 ? -14.633 -8.859 -6.379 1 94.25 97 PRO A CA 1
ATOM 761 C C . PRO A 1 97 ? -15.438 -9.211 -7.629 1 94.25 97 PRO A C 1
ATOM 763 O O . PRO A 1 97 ? -15.008 -10.031 -8.438 1 94.25 97 PRO A O 1
ATOM 766 N N . SER A 1 98 ? -16.656 -8.711 -7.785 1 90.5 98 SER A N 1
ATOM 767 C CA . SER A 1 98 ? -17.578 -9.016 -8.875 1 90.5 98 SER A CA 1
ATOM 768 C C . SER A 1 98 ? -17.078 -8.438 -10.195 1 90.5 98 SER A C 1
ATOM 770 O O . SER A 1 98 ? -17.344 -8.992 -11.266 1 90.5 98 SER A O 1
ATOM 772 N N . GLY A 1 99 ? -16.281 -7.406 -10.25 1 92.69 99 GLY A N 1
ATOM 773 C CA . GLY A 1 99 ? -15.797 -6.785 -11.469 1 92.69 99 GLY A CA 1
ATOM 774 C C . GLY A 1 99 ? -14.758 -7.625 -12.195 1 92.69 99 GLY A C 1
ATOM 775 O O . GLY A 1 99 ? -14.227 -8.586 -11.633 1 92.69 99 GLY A O 1
ATOM 776 N N . VAL A 1 100 ? -14.594 -7.348 -13.523 1 96.31 100 VAL A N 1
ATOM 777 C CA . VAL A 1 100 ? -13.586 -8.039 -14.328 1 96.31 100 VAL A CA 1
ATOM 778 C C . VAL A 1 100 ? -12.203 -7.488 -14 1 96.31 100 VAL A C 1
ATOM 780 O O . VAL A 1 100 ? -11.961 -6.285 -14.117 1 96.31 100 VAL A O 1
ATOM 783 N N . PRO A 1 101 ? -11.359 -8.328 -13.547 1 98.25 101 PRO A N 1
ATOM 784 C CA . PRO A 1 101 ? -10.008 -7.844 -13.25 1 98.25 101 PRO A CA 1
ATOM 785 C C . PRO A 1 101 ? -9.172 -7.617 -14.508 1 98.25 101 PRO A C 1
ATOM 787 O O . PRO A 1 101 ? -9.422 -8.234 -15.539 1 98.25 101 PRO A O 1
ATOM 790 N N . ARG A 1 102 ? -8.258 -6.676 -14.422 1 98.56 102 ARG A N 1
ATOM 791 C CA . ARG A 1 102 ? -7.125 -6.688 -15.344 1 98.56 102 ARG A CA 1
ATOM 792 C C . ARG A 1 102 ? -6.254 -7.918 -15.125 1 98.56 102 ARG A C 1
ATOM 794 O O . ARG A 1 102 ? -5.984 -8.305 -13.992 1 98.56 102 ARG A O 1
ATOM 801 N N . GLU A 1 103 ? -5.883 -8.539 -16.203 1 98.75 103 GLU A N 1
ATOM 802 C CA . GLU A 1 103 ? -5.062 -9.742 -16.094 1 98.75 103 GLU A CA 1
ATOM 803 C C . GLU A 1 103 ? -3.688 -9.531 -16.719 1 98.75 103 GLU A C 1
ATOM 805 O O . GLU A 1 103 ? -3.58 -9.039 -17.844 1 98.75 103 GLU A O 1
ATOM 810 N N . ILE A 1 104 ? -2.689 -9.875 -15.984 1 98.81 104 ILE A N 1
ATOM 811 C CA . ILE A 1 104 ? -1.315 -9.867 -16.469 1 98.81 104 ILE A CA 1
ATOM 812 C C . ILE A 1 104 ? -0.771 -11.297 -16.5 1 98.81 104 ILE A C 1
ATOM 814 O O . ILE A 1 104 ? -0.615 -11.922 -15.445 1 98.81 104 ILE A O 1
ATOM 818 N N . LYS A 1 105 ? -0.503 -11.766 -17.688 1 98.75 105 LYS A N 1
ATOM 819 C CA . LYS A 1 105 ? 0.011 -13.125 -17.844 1 98.75 105 LYS A CA 1
ATOM 820 C C . LYS A 1 105 ? 1.536 -13.141 -17.797 1 98.75 105 LYS A C 1
ATOM 822 O O . LYS A 1 105 ? 2.191 -12.328 -18.438 1 98.75 105 LYS A O 1
ATOM 827 N N . VAL A 1 106 ? 2.07 -13.969 -17.016 1 98.88 106 VAL A N 1
ATOM 828 C CA . VAL A 1 106 ? 3.5 -14.258 -16.938 1 98.88 106 VAL A CA 1
ATOM 829 C C . VAL A 1 106 ? 3.768 -15.688 -17.406 1 98.88 106 VAL A C 1
ATOM 831 O O . VAL A 1 106 ? 3.789 -16.609 -16.594 1 98.88 106 VAL A O 1
ATOM 834 N N . PRO A 1 107 ? 3.965 -15.898 -18.734 1 98.56 107 PRO A N 1
ATOM 835 C CA . PRO A 1 107 ? 4.047 -17.25 -19.297 1 98.56 107 PRO A CA 1
ATOM 836 C C . PRO A 1 107 ? 5.422 -17.891 -19.109 1 98.56 107 PRO A C 1
ATOM 838 O O . PRO A 1 107 ? 6.027 -18.344 -20.078 1 98.56 107 PRO A O 1
ATOM 841 N N . ASP A 1 108 ? 5.949 -17.828 -17.984 1 98.62 108 ASP A N 1
ATOM 842 C CA . ASP A 1 108 ? 7.207 -18.438 -17.562 1 98.62 108 ASP A CA 1
ATOM 843 C C . ASP A 1 108 ? 7.152 -18.828 -16.094 1 98.62 108 ASP A C 1
ATOM 845 O O . ASP A 1 108 ? 7.047 -17.969 -15.211 1 98.62 108 ASP A O 1
ATOM 849 N N . ALA A 1 109 ? 7.227 -20.078 -15.758 1 98.06 109 ALA A N 1
ATOM 850 C CA . ALA A 1 109 ? 7.047 -20.609 -14.414 1 98.06 109 ALA A CA 1
ATOM 851 C C . ALA A 1 109 ? 8.156 -20.141 -13.484 1 98.06 109 ALA A C 1
ATOM 853 O O . ALA A 1 109 ? 8 -20.172 -12.258 1 98.06 109 ALA A O 1
ATOM 854 N N . THR A 1 110 ? 9.289 -19.781 -14.016 1 98.31 110 THR A N 1
ATOM 855 C CA . THR A 1 110 ? 10.445 -19.422 -13.203 1 98.31 110 THR A CA 1
ATOM 856 C C . THR A 1 110 ? 10.375 -17.938 -12.805 1 98.31 110 THR A C 1
ATOM 858 O O . THR A 1 110 ? 11.094 -17.5 -11.898 1 98.31 110 THR A O 1
ATOM 861 N N . ILE A 1 111 ? 9.578 -17.172 -13.469 1 98.75 111 ILE A N 1
ATOM 862 C CA . ILE A 1 111 ? 9.414 -15.766 -13.156 1 98.75 111 ILE A CA 1
ATOM 863 C C . ILE A 1 111 ? 8.273 -15.586 -12.148 1 98.75 111 ILE A C 1
ATOM 865 O O . ILE A 1 111 ? 7.145 -16 -12.406 1 98.75 111 ILE A O 1
ATOM 869 N N . THR A 1 112 ? 8.516 -14.961 -11.031 1 98.88 112 THR A N 1
ATOM 870 C CA . THR A 1 112 ? 7.535 -14.852 -9.953 1 98.88 112 THR A CA 1
ATOM 871 C C . THR A 1 112 ? 7.258 -13.391 -9.617 1 98.88 112 THR A C 1
ATOM 873 O O . THR A 1 112 ? 7.004 -13.055 -8.461 1 98.88 112 THR A O 1
ATOM 876 N N . THR A 1 113 ? 7.402 -12.539 -10.531 1 98.81 113 THR A N 1
ATOM 877 C CA . THR A 1 113 ? 7.129 -11.109 -10.375 1 98.81 113 THR A CA 1
ATOM 878 C C . THR A 1 113 ? 6.445 -10.555 -11.617 1 98.81 113 THR A C 1
ATOM 880 O O . THR A 1 113 ? 6.668 -11.047 -12.727 1 98.81 113 THR A O 1
ATOM 883 N N . ALA A 1 114 ? 5.613 -9.57 -11.422 1 98.81 114 ALA A N 1
ATOM 884 C CA . ALA A 1 114 ? 4.988 -8.852 -12.523 1 98.81 114 ALA A CA 1
ATOM 885 C C . ALA A 1 114 ? 4.812 -7.371 -12.195 1 98.81 114 ALA A C 1
ATOM 887 O O . ALA A 1 114 ? 4.637 -7.008 -11.031 1 98.81 114 ALA A O 1
ATOM 888 N N . ASN A 1 115 ? 4.887 -6.586 -13.281 1 98.62 115 ASN A N 1
ATOM 889 C CA . ASN A 1 115 ? 4.633 -5.152 -13.164 1 98.62 115 ASN A CA 1
ATOM 890 C C . ASN A 1 115 ? 3.195 -4.805 -13.531 1 98.62 115 ASN A C 1
ATOM 892 O O . ASN A 1 115 ? 2.688 -5.25 -14.562 1 98.62 115 ASN A O 1
ATOM 896 N N . ILE A 1 116 ? 2.582 -4.102 -12.625 1 98.62 116 ILE A N 1
ATOM 897 C CA . ILE A 1 116 ? 1.253 -3.551 -12.867 1 98.62 116 ILE A CA 1
ATOM 898 C C . ILE A 1 116 ? 1.36 -2.051 -13.141 1 98.62 116 ILE A C 1
ATOM 900 O O . ILE A 1 116 ? 1.633 -1.268 -12.227 1 98.62 116 ILE A O 1
ATOM 904 N N . ASP A 1 117 ? 1.131 -1.673 -14.352 1 97.94 117 ASP A N 1
ATOM 905 C CA . ASP A 1 117 ? 1.221 -0.265 -14.727 1 97.94 117 ASP A CA 1
ATOM 906 C C . ASP A 1 117 ? -0.112 0.448 -14.508 1 97.94 117 ASP A C 1
ATOM 908 O O . ASP A 1 117 ? -1.109 -0.186 -14.156 1 97.94 117 ASP A O 1
ATOM 912 N N . GLY A 1 118 ? -0.067 1.726 -14.508 1 96.81 118 GLY A N 1
ATOM 913 C CA . GLY A 1 118 ? -1.285 2.518 -14.453 1 96.81 118 GLY A CA 1
ATOM 914 C C . GLY A 1 118 ? -1.92 2.547 -13.078 1 96.81 118 GLY A C 1
ATOM 915 O O . GLY A 1 118 ? -3.143 2.639 -12.953 1 96.81 118 GLY A O 1
ATOM 916 N N . ILE A 1 119 ? -1.099 2.422 -12.117 1 96.5 119 ILE A N 1
ATOM 917 C CA . ILE A 1 119 ? -1.593 2.479 -10.742 1 96.5 119 ILE A CA 1
ATOM 918 C C . ILE A 1 119 ? -1.911 3.924 -10.367 1 96.5 119 ILE A C 1
ATOM 920 O O . ILE A 1 119 ? -1.136 4.836 -10.672 1 96.5 119 ILE A O 1
ATOM 924 N N . LYS A 1 120 ? -3.055 4.09 -9.734 1 94.25 120 LYS A N 1
ATOM 925 C CA . LYS A 1 120 ? -3.512 5.422 -9.344 1 94.25 120 LYS A CA 1
ATOM 926 C C . LYS A 1 120 ? -3.475 5.59 -7.824 1 94.25 120 LYS A C 1
ATOM 928 O O . LYS A 1 120 ? -3.633 4.617 -7.082 1 94.25 120 LYS A O 1
ATOM 933 N N . PHE A 1 121 ? -3.266 6.832 -7.441 1 93.06 121 PHE A N 1
ATOM 934 C CA . PHE A 1 121 ? -3.406 7.156 -6.027 1 93.06 121 PHE A CA 1
ATOM 935 C C . PHE A 1 121 ? -4.875 7.164 -5.617 1 93.06 121 PHE A C 1
ATOM 937 O O . PHE A 1 121 ? -5.754 7.43 -6.441 1 93.06 121 PHE A O 1
ATOM 944 N N . ASN A 1 122 ? -5.133 6.848 -4.398 1 91.06 122 ASN A N 1
ATOM 945 C CA . ASN A 1 122 ? -6.434 6.934 -3.742 1 91.06 122 ASN A CA 1
ATOM 946 C C . ASN A 1 122 ? -7.41 5.902 -4.301 1 91.06 122 ASN A C 1
ATOM 948 O O . ASN A 1 122 ? -8.625 6.086 -4.219 1 91.06 122 ASN A O 1
ATOM 952 N N . VAL A 1 123 ? -6.891 4.941 -5.012 1 92.88 123 VAL A N 1
ATOM 953 C CA . VAL A 1 123 ? -7.668 3.803 -5.484 1 92.88 123 VAL A CA 1
ATOM 954 C C . VAL A 1 123 ? -7.258 2.543 -4.727 1 92.88 123 VAL A C 1
ATOM 956 O O . VAL A 1 123 ? -6.062 2.275 -4.559 1 92.88 123 VAL A O 1
ATOM 959 N N . LEU A 1 124 ? -8.289 1.862 -4.23 1 94.19 124 LEU A N 1
ATOM 960 C CA . LEU A 1 124 ? -8.031 0.589 -3.564 1 94.19 124 LEU A CA 1
ATOM 961 C C . LEU A 1 124 ? -7.895 -0.538 -4.582 1 94.19 124 LEU A C 1
ATOM 963 O O . LEU A 1 124 ? -8.781 -0.746 -5.41 1 94.19 124 LEU A O 1
ATOM 967 N N . TYR A 1 125 ? -6.766 -1.214 -4.492 1 96.38 125 TYR A N 1
ATOM 968 C CA . TYR A 1 125 ? -6.531 -2.342 -5.387 1 96.38 125 TYR A CA 1
ATOM 969 C C . TYR A 1 125 ? -6.633 -3.664 -4.637 1 96.38 125 TYR A C 1
ATOM 971 O O . TYR A 1 125 ? -6.145 -3.785 -3.512 1 96.38 125 TYR A O 1
ATOM 979 N N . HIS A 1 126 ? -7.316 -4.602 -5.262 1 97 126 HIS A N 1
ATOM 980 C CA . HIS A 1 126 ? -7.379 -6.008 -4.883 1 97 126 HIS A CA 1
ATOM 981 C C . HIS A 1 126 ? -6.621 -6.883 -5.875 1 97 126 HIS A C 1
ATOM 983 O O . HIS A 1 126 ? -6.969 -6.941 -7.055 1 97 126 HIS A O 1
ATOM 989 N N . ILE A 1 127 ? -5.57 -7.602 -5.375 1 98.19 127 ILE A N 1
ATOM 990 C CA . ILE A 1 127 ? -4.676 -8.328 -6.27 1 98.19 127 ILE A CA 1
ATOM 991 C C . ILE A 1 127 ? -4.629 -9.797 -5.871 1 98.19 127 ILE A C 1
ATOM 993 O O . ILE A 1 127 ? -4.543 -10.125 -4.684 1 98.19 127 ILE A O 1
ATOM 997 N N . ARG A 1 128 ? -4.715 -10.68 -6.82 1 98.38 128 ARG A N 1
ATOM 998 C CA . ARG A 1 128 ? -4.527 -12.117 -6.629 1 98.38 128 ARG A CA 1
ATOM 999 C C . ARG A 1 128 ? -3.691 -12.719 -7.754 1 98.38 128 ARG A C 1
ATOM 1001 O O . ARG A 1 128 ? -3.586 -12.133 -8.836 1 98.38 128 ARG A O 1
ATOM 1008 N N . VAL A 1 129 ? -3.137 -13.836 -7.453 1 98.81 129 VAL A N 1
ATOM 1009 C CA . VAL A 1 129 ? -2.305 -14.539 -8.422 1 98.81 129 VAL A CA 1
ATOM 1010 C C . VAL A 1 129 ? -2.699 -16.016 -8.477 1 98.81 129 VAL A C 1
ATOM 1012 O O . VAL A 1 129 ? -3.02 -16.609 -7.449 1 98.81 129 VAL A O 1
ATOM 1015 N N . LEU A 1 130 ? -2.709 -16.594 -9.617 1 98.69 130 LEU A N 1
ATOM 1016 C CA . LEU A 1 130 ? -2.875 -18.031 -9.758 1 98.69 130 LEU A CA 1
ATOM 1017 C C . LEU A 1 130 ? -1.83 -18.609 -10.703 1 98.69 130 LEU A C 1
ATOM 1019 O O . LEU A 1 130 ? -1.274 -17.891 -11.539 1 98.69 130 LEU A O 1
ATOM 1023 N N . ALA A 1 131 ? -1.508 -19.859 -10.5 1 98.81 131 ALA A N 1
ATOM 1024 C CA . ALA A 1 131 ? -0.673 -20.625 -11.414 1 98.81 131 ALA A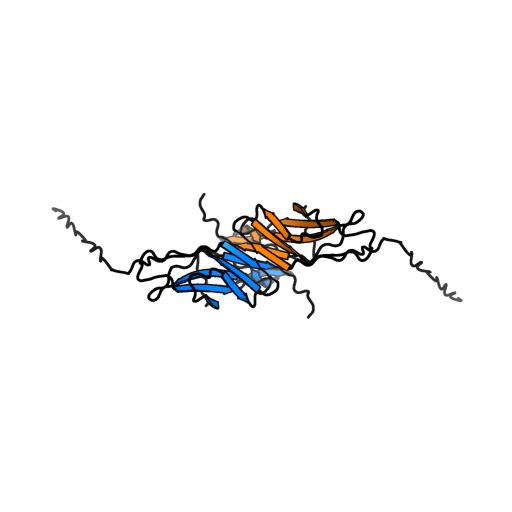 CA 1
ATOM 1025 C C . ALA A 1 131 ? -1.527 -21.406 -12.414 1 98.81 131 ALA A C 1
ATOM 1027 O O . ALA A 1 131 ? -2.695 -21.703 -12.141 1 98.81 131 ALA A O 1
ATOM 1028 N N . TYR A 1 132 ? -0.914 -21.703 -13.562 1 98.44 132 TYR A N 1
ATOM 1029 C CA . TYR A 1 132 ? -1.653 -22.516 -14.531 1 98.44 132 TYR A CA 1
ATOM 1030 C C . TYR A 1 132 ? -0.74 -23.531 -15.203 1 98.44 132 TYR A C 1
ATOM 1032 O O . TYR A 1 132 ? 0.479 -23.344 -15.242 1 98.44 132 TYR A O 1
ATOM 1040 N N . THR A 1 133 ? -1.317 -24.609 -15.617 1 98 133 THR A N 1
ATOM 1041 C CA . THR A 1 133 ? -0.684 -25.641 -16.422 1 98 133 THR A CA 1
ATOM 1042 C C . THR A 1 133 ? -1.277 -25.656 -17.828 1 98 133 THR A C 1
ATOM 1044 O O . THR A 1 133 ? -2.006 -24.75 -18.219 1 98 133 THR A O 1
ATOM 1047 N N . LYS A 1 134 ? -0.853 -26.703 -18.5 1 96.62 134 LYS A N 1
ATOM 1048 C CA . LYS A 1 134 ? -1.384 -26.828 -19.859 1 96.62 134 LYS A CA 1
ATOM 1049 C C . LYS A 1 134 ? -2.893 -27.062 -19.844 1 96.62 134 LYS A C 1
ATOM 1051 O O . LYS A 1 134 ? -3.613 -26.578 -20.719 1 96.62 134 LYS A O 1
ATOM 1056 N N . SER A 1 135 ? -3.375 -27.672 -18.75 1 95.19 135 SER A N 1
ATOM 1057 C CA . SER A 1 135 ? -4.75 -28.172 -18.781 1 95.19 135 SER A CA 1
ATOM 1058 C C . SER A 1 135 ? -5.621 -27.453 -17.766 1 95.19 135 SER A C 1
ATOM 1060 O O . SER A 1 135 ? -6.852 -27.516 -17.828 1 95.19 135 SER A O 1
ATOM 1062 N N . GLN A 1 136 ? -5.031 -26.844 -16.75 1 94.25 136 GLN A N 1
ATOM 1063 C CA . GLN A 1 136 ? -5.855 -26.344 -15.656 1 94.25 136 GLN A CA 1
ATOM 1064 C C . GLN A 1 136 ? -5.289 -25.031 -15.094 1 94.25 136 GLN A C 1
ATOM 1066 O O . GLN A 1 136 ? -4.094 -24.766 -15.242 1 94.25 136 GLN A O 1
ATOM 1071 N N . GLN A 1 137 ? -6.168 -24.297 -14.562 1 96.81 137 GLN A N 1
ATOM 1072 C CA . GLN A 1 137 ? -5.805 -23.188 -13.695 1 96.81 137 GLN A CA 1
ATOM 1073 C C . GLN A 1 137 ? -5.836 -23.594 -12.227 1 96.81 137 GLN A C 1
ATOM 1075 O O . GLN A 1 137 ? -6.723 -24.344 -11.805 1 96.81 137 GLN A O 1
ATOM 1080 N N . GLY A 1 138 ? -4.852 -23.141 -11.562 1 97.88 138 GLY A N 1
ATOM 1081 C CA . GLY A 1 138 ? -4.875 -23.344 -10.125 1 97.88 138 GLY A CA 1
ATOM 1082 C C . GLY A 1 138 ? -5.734 -22.328 -9.391 1 97.88 138 GLY A C 1
ATOM 1083 O O . GLY A 1 138 ? -6.301 -21.422 -10.008 1 97.88 138 GLY A O 1
ATOM 1084 N N . PRO A 1 139 ? -5.844 -22.547 -8.055 1 97.5 139 PRO A N 1
ATOM 1085 C CA . PRO A 1 139 ? -6.602 -21.578 -7.254 1 97.5 139 PRO A CA 1
ATOM 1086 C C . PRO A 1 139 ? -5.926 -20.219 -7.168 1 97.5 139 PRO A C 1
ATOM 1088 O O . PRO A 1 139 ? -4.707 -20.109 -7.34 1 97.5 139 PRO A O 1
ATOM 1091 N N . LEU A 1 140 ? -6.746 -19.219 -6.91 1 97.94 140 LEU A N 1
ATOM 1092 C CA . LEU A 1 140 ? -6.227 -17.891 -6.645 1 97.94 140 LEU A CA 1
ATOM 1093 C C . LEU A 1 140 ? -5.504 -17.844 -5.301 1 97.94 140 LEU A C 1
ATOM 1095 O O . LEU A 1 140 ? -5.914 -18.516 -4.348 1 97.94 140 LEU A O 1
ATOM 1099 N N . SER A 1 141 ? -4.512 -17.031 -5.277 1 97.81 141 SER A N 1
ATOM 1100 C CA . SER A 1 141 ? -3.893 -16.688 -4 1 97.81 141 SER A CA 1
ATOM 1101 C C . SER A 1 141 ? -4.871 -15.961 -3.088 1 97.81 141 SER A C 1
ATOM 1103 O O . SER A 1 141 ? -5.934 -15.516 -3.535 1 97.81 141 SER A O 1
ATOM 1105 N N . ASP A 1 142 ? -4.441 -15.922 -1.789 1 95.31 142 ASP A N 1
ATOM 1106 C CA . ASP A 1 142 ? -5.055 -14.883 -0.962 1 95.31 142 ASP A CA 1
ATOM 1107 C C . ASP A 1 142 ? -4.867 -13.5 -1.582 1 95.31 142 ASP A C 1
ATOM 1109 O O . ASP A 1 142 ? -3.947 -13.297 -2.377 1 95.31 142 ASP A O 1
ATOM 1113 N N . ALA A 1 143 ? -5.719 -12.641 -1.15 1 96.44 143 ALA A N 1
ATOM 1114 C CA . ALA A 1 143 ? -5.695 -11.312 -1.75 1 96.44 143 ALA A CA 1
ATOM 1115 C C . ALA A 1 143 ? -4.648 -10.422 -1.082 1 96.44 143 ALA A C 1
ATOM 1117 O O . ALA A 1 143 ? -4.418 -10.531 0.125 1 96.44 143 ALA A O 1
ATOM 1118 N N . ALA A 1 144 ? -4.039 -9.68 -1.88 1 96.56 144 ALA A N 1
ATOM 1119 C CA . ALA A 1 144 ? -3.326 -8.5 -1.383 1 96.56 144 ALA A CA 1
ATOM 1120 C C . ALA A 1 144 ? -4.117 -7.227 -1.653 1 96.56 144 ALA A C 1
ATOM 1122 O O . ALA A 1 144 ? -4.453 -6.93 -2.803 1 96.56 144 ALA A O 1
ATOM 1123 N N . GLY A 1 145 ? -4.469 -6.551 -0.634 1 95.69 145 GLY A N 1
ATOM 1124 C CA . GLY A 1 145 ? -5.094 -5.242 -0.753 1 95.69 145 GLY A CA 1
ATOM 1125 C C . GLY A 1 145 ? -4.129 -4.098 -0.5 1 95.69 145 GLY A C 1
ATOM 1126 O O . GLY A 1 145 ? -3.379 -4.113 0.476 1 95.69 145 GLY A O 1
ATOM 1127 N N . ILE A 1 146 ? -4.117 -3.082 -1.394 1 96.25 146 ILE A N 1
ATOM 1128 C CA . ILE A 1 146 ? -3.205 -1.958 -1.216 1 96.25 146 ILE A CA 1
ATOM 1129 C C . ILE A 1 146 ? -3.863 -0.674 -1.716 1 96.25 146 ILE A C 1
ATOM 1131 O O . ILE A 1 146 ? -4.543 -0.678 -2.746 1 96.25 146 ILE A O 1
ATOM 1135 N N . LYS A 1 147 ? -3.662 0.339 -0.984 1 94.44 147 LYS A N 1
ATOM 1136 C CA . LYS A 1 147 ? -4.059 1.69 -1.371 1 94.44 147 LYS A CA 1
ATOM 1137 C C . LYS A 1 147 ? -2.928 2.686 -1.133 1 94.44 147 LYS A C 1
ATOM 1139 O O . LYS A 1 147 ? -2.367 2.744 -0.036 1 94.44 147 LYS A O 1
ATOM 1144 N N . LEU A 1 148 ? -2.533 3.34 -2.17 1 95.31 148 LEU A N 1
ATOM 1145 C CA . LEU A 1 148 ? -1.584 4.445 -2.092 1 95.31 148 LEU A CA 1
ATOM 1146 C C . LEU A 1 148 ? -2.312 5.781 -1.999 1 95.31 148 LEU A C 1
ATOM 1148 O O . LEU A 1 148 ? -3.283 6.016 -2.721 1 95.31 148 LEU A O 1
ATOM 1152 N N . ILE A 1 149 ? -1.861 6.641 -1.141 1 92.44 149 ILE A N 1
ATOM 1153 C CA . ILE A 1 149 ? -2.619 7.863 -0.892 1 92.44 149 ILE A CA 1
ATOM 1154 C C . ILE A 1 149 ? -1.766 9.078 -1.247 1 92.44 149 ILE A C 1
ATOM 1156 O O . ILE A 1 149 ? -0.604 9.172 -0.844 1 92.44 149 ILE A O 1
ATOM 1160 N N . ASP A 1 150 ? -2.271 9.938 -2.08 1 86.31 150 ASP A N 1
ATOM 1161 C CA . ASP A 1 150 ? -1.649 11.227 -2.371 1 86.31 150 ASP A CA 1
ATOM 1162 C C . ASP A 1 150 ? -2.703 12.312 -2.543 1 86.31 150 ASP A C 1
ATOM 1164 O O . ASP A 1 150 ? -3.861 12.023 -2.85 1 86.31 150 ASP A O 1
ATOM 1168 N N . ASN A 1 151 ? -2.551 13.477 -2.006 1 72.81 151 ASN A N 1
ATOM 1169 C CA . ASN A 1 151 ? -3.477 14.562 -2.297 1 72.81 151 ASN A CA 1
ATOM 1170 C C . ASN A 1 151 ? -3.205 15.18 -3.666 1 72.81 151 ASN A C 1
ATOM 1172 O O . ASN A 1 151 ? -2.055 15.242 -4.105 1 72.81 151 ASN A O 1
ATOM 1176 N N . ASP A 1 152 ? -4.023 15.031 -4.754 1 56.12 152 ASP A N 1
ATOM 1177 C CA . ASP A 1 152 ? -4.105 15.547 -6.117 1 56.12 152 ASP A CA 1
ATOM 1178 C C . ASP A 1 152 ? -3.416 16.906 -6.242 1 56.12 152 ASP A C 1
ATOM 1180 O O . ASP A 1 152 ? -3.623 17.625 -7.219 1 56.12 152 ASP A O 1
ATOM 1184 N N . THR A 1 153 ? -2.783 17.469 -5.254 1 47.19 153 THR A N 1
ATOM 1185 C CA . THR A 1 153 ? -2.424 18.812 -5.699 1 47.19 153 THR A CA 1
ATOM 1186 C C . THR A 1 153 ? -1.331 18.766 -6.762 1 47.19 153 THR A C 1
ATOM 1188 O O . THR A 1 153 ? -0.734 19.781 -7.098 1 47.19 153 THR A O 1
ATOM 1191 N N . LYS A 1 154 ? -0.808 17.766 -7.18 1 42.53 154 LYS A N 1
ATOM 1192 C CA . LYS A 1 154 ? 0.139 18.078 -8.25 1 42.53 154 LYS A CA 1
ATOM 1193 C C . LYS A 1 154 ? -0.566 18.719 -9.445 1 42.53 154 LYS A C 1
ATOM 1195 O O . LYS A 1 154 ? -1.483 18.125 -10.016 1 42.53 154 LYS A O 1
ATOM 1200 N N . THR A 1 155 ? -0.881 20.062 -9.492 1 34.09 155 THR A N 1
ATOM 1201 C CA . THR A 1 155 ? -1.257 20.844 -10.672 1 34.09 155 THR A CA 1
ATOM 1202 C C . THR A 1 155 ? -0.597 20.266 -11.922 1 34.09 155 THR A C 1
ATOM 1204 O O . THR A 1 155 ? 0.632 20.234 -12.023 1 34.09 155 THR A O 1
ATOM 1207 N N . SER A 1 156 ? -1.1 19.344 -12.688 1 28.27 156 SER A N 1
ATOM 1208 C CA . SER A 1 156 ? -0.73 19.375 -14.102 1 28.27 156 SER A CA 1
ATOM 1209 C C . SER A 1 156 ? -0.615 20.812 -14.602 1 28.27 156 SER A C 1
ATOM 1211 O O . SER A 1 156 ? -1.419 21.672 -14.242 1 28.27 156 SER A O 1
ATOM 1213 N N . MET B 1 1 ? -10.219 73.375 6.434 1 35.91 1 MET B N 1
ATOM 1214 C CA . MET B 1 1 ? -9.516 72.312 7.176 1 35.91 1 MET B CA 1
ATOM 1215 C C . MET B 1 1 ? -8.578 71.562 6.266 1 35.91 1 MET B C 1
ATOM 1217 O O . MET B 1 1 ? -9.008 71 5.23 1 35.91 1 MET B O 1
ATOM 1221 N N . LYS B 1 2 ? -7.289 72 6.125 1 42.31 2 LYS B N 1
ATOM 1222 C CA . LYS B 1 2 ? -6.164 71.5 5.34 1 42.31 2 LYS B CA 1
ATOM 1223 C C . LYS B 1 2 ? -5.738 70.125 5.809 1 42.31 2 LYS B C 1
ATOM 1225 O O . LYS B 1 2 ? -5.422 69.938 6.984 1 42.31 2 LYS B O 1
ATOM 1230 N N . TYR B 1 3 ? -6.293 69.062 5.312 1 41.94 3 TYR B N 1
ATOM 1231 C CA . TYR B 1 3 ? -5.977 67.688 5.613 1 41.94 3 TYR B CA 1
ATOM 1232 C C . TYR B 1 3 ? -4.531 67.375 5.242 1 41.94 3 TYR B C 1
ATOM 1234 O O . TYR B 1 3 ? -4.121 67.562 4.098 1 41.94 3 TYR B O 1
ATOM 1242 N N . PHE B 1 4 ? -3.574 67.562 6.125 1 40.31 4 PHE B N 1
ATOM 1243 C CA . PHE B 1 4 ? -2.195 67.125 5.914 1 40.31 4 PHE B CA 1
ATOM 1244 C C . PHE B 1 4 ? -2.111 65.625 5.805 1 40.31 4 PHE B C 1
ATOM 1246 O O . PHE B 1 4 ? -2.607 64.875 6.676 1 40.31 4 PHE B O 1
ATOM 1253 N N . ILE B 1 5 ? -2.021 65.125 4.613 1 40.53 5 ILE B N 1
ATOM 1254 C CA . ILE B 1 5 ? -1.786 63.688 4.309 1 40.53 5 ILE B CA 1
ATOM 1255 C C . ILE B 1 5 ? -0.413 63.281 4.828 1 40.53 5 ILE B C 1
ATOM 1257 O O . ILE B 1 5 ? 0.608 63.844 4.418 1 40.53 5 ILE B O 1
ATOM 1261 N N . LEU B 1 6 ? -0.35 62.844 6.117 1 39.03 6 LEU B N 1
ATOM 1262 C CA . LEU B 1 6 ? 0.875 62.25 6.641 1 39.03 6 LEU B CA 1
ATOM 1263 C C . LEU B 1 6 ? 1.209 60.969 5.906 1 39.03 6 LEU B C 1
ATOM 1265 O O . LEU B 1 6 ? 0.442 60 5.961 1 39.03 6 LEU B O 1
ATOM 1269 N N . LEU B 1 7 ? 1.991 61.062 4.844 1 42.19 7 LEU B N 1
ATOM 1270 C CA . LEU B 1 7 ? 2.545 59.875 4.18 1 42.19 7 LEU B CA 1
ATOM 1271 C C . LEU B 1 7 ? 3.502 59.125 5.102 1 42.19 7 LEU B C 1
ATOM 1273 O O . LEU B 1 7 ? 4.535 59.656 5.504 1 42.19 7 LEU B O 1
ATOM 1277 N N . VAL B 1 8 ? 2.967 58.281 6.016 1 45.94 8 VAL B N 1
ATOM 1278 C CA . VAL B 1 8 ? 3.83 57.406 6.82 1 45.94 8 VAL B CA 1
ATOM 1279 C C . VAL B 1 8 ? 4.559 56.438 5.914 1 45.94 8 VAL B C 1
ATOM 1281 O O . VAL B 1 8 ? 3.926 55.656 5.203 1 45.94 8 VAL B O 1
ATOM 1284 N N . ALA B 1 9 ? 5.742 56.75 5.367 1 44.97 9 ALA B N 1
ATOM 1285 C CA . ALA B 1 9 ? 6.617 55.75 4.754 1 44.97 9 ALA B CA 1
ATOM 1286 C C . ALA B 1 9 ? 6.977 54.656 5.742 1 44.97 9 ALA B C 1
ATOM 1288 O O . ALA B 1 9 ? 7.648 54.906 6.746 1 44.97 9 ALA B O 1
ATOM 1289 N N . VAL B 1 10 ? 6.02 53.75 6.031 1 41.5 10 VAL B N 1
ATOM 1290 C CA . VAL B 1 10 ? 6.445 52.562 6.73 1 41.5 10 VAL B CA 1
ATOM 1291 C C . VAL B 1 10 ? 7.637 51.938 6.008 1 41.5 10 VAL B C 1
ATOM 1293 O O . VAL B 1 10 ? 7.531 51.531 4.84 1 41.5 10 VAL B O 1
ATOM 1296 N N . THR B 1 11 ? 8.82 52.469 6.129 1 45.12 11 THR B N 1
ATOM 1297 C CA . THR B 1 11 ? 9.992 51.688 5.695 1 45.12 11 THR B CA 1
ATOM 1298 C C . THR B 1 11 ? 9.93 50.281 6.223 1 45.12 11 THR B C 1
ATOM 1300 O O . THR B 1 11 ? 9.797 50.062 7.426 1 45.12 11 THR B O 1
ATOM 1303 N N . GLN B 1 12 ? 9.047 49.375 5.684 1 40.38 12 GLN B N 1
ATOM 1304 C CA . GLN B 1 12 ? 9.266 47.969 6 1 40.38 12 GLN B CA 1
ATOM 1305 C C . GLN B 1 12 ? 10.742 47.625 5.883 1 40.38 12 GLN B C 1
ATOM 1307 O O . GLN B 1 12 ? 11.328 47.719 4.797 1 40.38 12 GLN B O 1
ATOM 1312 N N . ALA B 1 13 ? 11.555 47.875 6.855 1 37.88 13 ALA B N 1
ATOM 1313 C CA . ALA B 1 13 ? 12.867 47.25 6.906 1 37.88 13 ALA B CA 1
ATOM 1314 C C . ALA B 1 13 ? 12.789 45.781 6.484 1 37.88 13 ALA B C 1
ATOM 1316 O O . ALA B 1 13 ? 11.945 45.031 6.992 1 37.88 13 ALA B O 1
ATOM 1317 N N . LEU B 1 14 ? 12.906 45.469 5.254 1 39.47 14 LEU B N 1
ATOM 1318 C CA . LEU B 1 14 ? 13.359 44.125 4.957 1 39.47 14 LEU B CA 1
ATOM 1319 C C . LEU B 1 14 ? 14.336 43.625 6.02 1 39.47 14 LEU B C 1
ATOM 1321 O O . LEU B 1 14 ? 15.461 44.125 6.109 1 39.47 14 LEU B O 1
ATOM 1325 N N . LEU B 1 15 ? 13.961 43.594 7.281 1 37.94 15 LEU B N 1
ATOM 1326 C CA . LEU B 1 15 ? 14.859 42.781 8.094 1 37.94 15 LEU B CA 1
ATOM 1327 C C . LEU B 1 15 ? 15.461 41.656 7.277 1 37.94 15 LEU B C 1
ATOM 1329 O O . LEU B 1 15 ? 14.734 40.875 6.66 1 37.94 15 LEU B O 1
ATOM 1333 N N . ALA B 1 16 ? 16.578 41.781 6.695 1 40.81 16 ALA B N 1
ATOM 1334 C CA . ALA B 1 16 ? 17.5 40.688 6.422 1 40.81 16 ALA B CA 1
ATOM 1335 C C . ALA B 1 16 ? 17.5 39.656 7.562 1 40.81 16 ALA B C 1
ATOM 1337 O O . ALA B 1 16 ? 18.188 39.844 8.562 1 40.81 16 ALA B O 1
ATOM 1338 N N . SER B 1 17 ? 16.391 39.406 8.297 1 40.59 17 SER B N 1
ATOM 1339 C CA . SER B 1 17 ? 16.531 38.25 9.164 1 40.59 17 SER B CA 1
ATOM 1340 C C . SER B 1 17 ? 17.438 37.188 8.531 1 40.59 17 SER B C 1
ATOM 1342 O O . SER B 1 17 ? 17.188 36.75 7.406 1 40.59 17 SER B O 1
ATOM 1344 N N . GLY B 1 18 ? 18.688 37.219 8.594 1 43.53 18 GLY B N 1
ATOM 1345 C CA . GLY B 1 18 ? 19.594 36.094 8.406 1 43.53 18 GLY B CA 1
ATOM 1346 C C . GLY B 1 18 ? 18.953 34.75 8.688 1 43.53 18 GLY B C 1
ATOM 1347 O O . GLY B 1 18 ? 19.438 34 9.555 1 43.53 18 GLY B O 1
ATOM 1348 N N . GLN B 1 19 ? 17.734 34.625 8.898 1 46.12 19 GLN B N 1
ATOM 1349 C CA . GLN B 1 19 ? 17.266 33.281 9.102 1 46.12 19 GLN B CA 1
ATOM 1350 C C . GLN B 1 19 ? 17.922 32.312 8.102 1 46.12 19 GLN B C 1
ATOM 1352 O O . GLN B 1 19 ? 17.875 32.531 6.891 1 46.12 19 GLN B O 1
ATOM 1357 N N . PRO B 1 20 ? 19.031 31.672 8.469 1 51.88 20 PRO B N 1
ATOM 1358 C CA . PRO B 1 20 ? 19.703 30.703 7.586 1 51.88 20 PRO B CA 1
ATOM 1359 C C . PRO B 1 20 ? 18.719 29.969 6.672 1 51.88 20 PRO B C 1
ATOM 1361 O O . PRO B 1 20 ? 17.688 29.484 7.137 1 51.88 20 PRO B O 1
ATOM 1364 N N . THR B 1 21 ? 18.359 30.406 5.535 1 65.06 21 THR B N 1
ATOM 1365 C CA . THR B 1 21 ? 17.594 29.75 4.48 1 65.06 21 THR B CA 1
ATOM 1366 C C . THR B 1 21 ? 17.938 28.266 4.398 1 65.06 21 THR B C 1
ATOM 1368 O O . THR B 1 21 ? 19.125 27.906 4.332 1 65.06 21 THR B O 1
ATOM 1371 N N . ASN B 1 22 ? 17.156 27.406 5.055 1 77.62 22 ASN B N 1
ATOM 1372 C CA . ASN B 1 22 ? 17.375 25.984 4.891 1 77.62 22 ASN B CA 1
ATOM 1373 C C . ASN B 1 22 ? 17.688 25.625 3.439 1 77.62 22 ASN B C 1
ATOM 1375 O O . ASN B 1 22 ? 16.875 25.859 2.543 1 77.62 22 ASN B O 1
ATOM 1379 N N . THR B 1 23 ? 18.984 25.453 3.135 1 86.88 23 THR B N 1
ATOM 1380 C CA . THR B 1 23 ? 19.484 25.156 1.792 1 86.88 23 THR B CA 1
ATOM 1381 C C . THR B 1 23 ? 19.375 23.672 1.479 1 86.88 23 THR B C 1
ATOM 1383 O O . THR B 1 23 ? 19.703 23.234 0.375 1 86.88 23 THR B O 1
ATOM 1386 N N . ILE B 1 24 ? 18.859 22.922 2.418 1 94.81 24 ILE B N 1
ATOM 1387 C CA . ILE B 1 24 ? 18.75 21.484 2.223 1 94.81 24 ILE B CA 1
ATOM 1388 C C . ILE B 1 24 ? 17.469 21.156 1.471 1 94.81 24 ILE B C 1
ATOM 1390 O O . ILE B 1 24 ? 16.375 21.453 1.939 1 94.81 24 ILE B O 1
ATOM 1394 N N . PRO B 1 25 ? 17.578 20.562 0.331 1 96 25 PRO B N 1
ATOM 1395 C CA . PRO B 1 25 ? 16.375 20.156 -0.387 1 96 25 PRO B CA 1
ATOM 1396 C C . PRO B 1 25 ? 15.617 19.031 0.312 1 96 25 PRO B C 1
ATOM 1398 O O . PRO B 1 25 ? 16.219 18.266 1.066 1 96 25 PRO B O 1
ATOM 1401 N N . ALA B 1 26 ? 14.336 18.969 0.018 1 97.88 26 ALA B N 1
ATOM 1402 C CA . ALA B 1 26 ? 13.555 17.828 0.501 1 97.88 26 ALA B CA 1
ATOM 1403 C C . ALA B 1 26 ? 13.82 16.578 -0.334 1 97.88 26 ALA B C 1
ATOM 1405 O O . ALA B 1 26 ? 13.93 16.656 -1.561 1 97.88 26 ALA B O 1
ATOM 1406 N N . PRO B 1 27 ? 13.961 15.422 0.382 1 98.5 27 PRO B N 1
ATOM 1407 C CA . PRO B 1 27 ? 13.969 14.195 -0.413 1 98.5 27 PRO B CA 1
ATOM 1408 C C . PRO B 1 27 ? 12.625 13.898 -1.065 1 98.5 27 PRO B C 1
ATOM 1410 O O . PRO B 1 27 ? 11.609 14.5 -0.693 1 98.5 27 PRO B O 1
ATOM 1413 N N . HIS B 1 28 ? 12.648 13.047 -2.051 1 97.81 28 HIS B N 1
ATOM 1414 C CA . HIS B 1 28 ? 11.445 12.516 -2.688 1 97.81 28 HIS B CA 1
ATOM 1415 C C . HIS B 1 28 ? 11.336 11.008 -2.494 1 97.81 28 HIS B C 1
ATOM 1417 O O . HIS B 1 28 ? 12.25 10.266 -2.857 1 97.81 28 HIS B O 1
ATOM 1423 N N . ILE B 1 29 ? 10.258 10.68 -1.85 1 97.94 29 ILE B N 1
ATOM 1424 C CA . ILE B 1 29 ? 10.031 9.242 -1.713 1 97.94 29 ILE B CA 1
ATOM 1425 C C . ILE B 1 29 ? 9.719 8.641 -3.078 1 97.94 29 ILE B C 1
ATOM 1427 O O . ILE B 1 29 ? 8.836 9.125 -3.791 1 97.94 29 ILE B O 1
ATOM 1431 N N . THR B 1 30 ? 10.469 7.535 -3.396 1 97.62 30 THR B N 1
ATOM 1432 C CA . THR B 1 30 ? 10.383 7.039 -4.766 1 97.62 30 THR B CA 1
ATOM 1433 C C . THR B 1 30 ? 9.789 5.633 -4.797 1 97.62 30 THR B C 1
ATOM 1435 O O . THR B 1 30 ? 9.102 5.262 -5.75 1 97.62 30 THR B O 1
ATOM 1438 N N . ILE B 1 31 ? 10.023 4.832 -3.725 1 98.25 31 ILE B N 1
ATOM 1439 C CA . ILE B 1 31 ? 9.602 3.438 -3.742 1 98.25 31 ILE B CA 1
ATOM 1440 C C . ILE B 1 31 ? 9.109 3.027 -2.355 1 98.25 31 ILE B C 1
ATOM 1442 O O . ILE B 1 31 ? 9.727 3.377 -1.346 1 98.25 31 ILE B O 1
ATOM 1446 N N . LEU B 1 32 ? 8.016 2.387 -2.311 1 98.44 32 LEU B N 1
ATOM 1447 C CA . LEU B 1 32 ? 7.551 1.666 -1.131 1 98.44 32 LEU B CA 1
ATOM 1448 C C . LEU B 1 32 ? 7.48 0.167 -1.402 1 98.44 32 LEU B C 1
ATOM 1450 O O . LEU B 1 32 ? 6.852 -0.264 -2.371 1 98.44 32 LEU B O 1
ATOM 1454 N N . THR B 1 33 ? 8.172 -0.61 -0.615 1 98.56 33 THR B N 1
ATOM 1455 C CA . 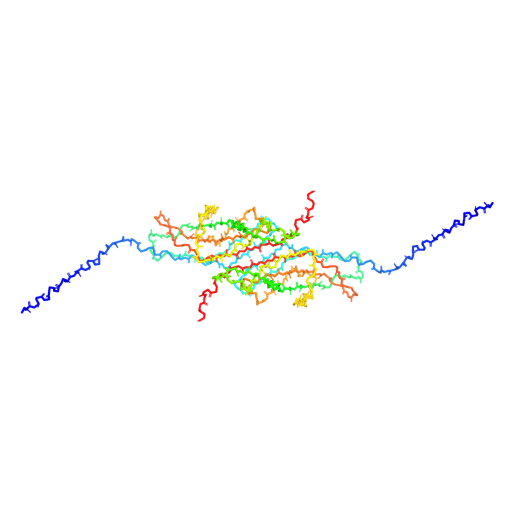THR B 1 33 ? 8.156 -2.064 -0.723 1 98.56 33 THR B CA 1
ATOM 1456 C C . THR B 1 33 ? 7.512 -2.691 0.508 1 98.56 33 THR B C 1
ATOM 1458 O O . THR B 1 33 ? 8.07 -2.637 1.605 1 98.56 33 THR B O 1
ATOM 1461 N N . ALA B 1 34 ? 6.398 -3.271 0.277 1 98.19 34 ALA B N 1
ATOM 1462 C CA . ALA B 1 34 ? 5.625 -3.834 1.382 1 98.19 34 ALA B CA 1
ATOM 1463 C C . ALA B 1 34 ? 5.785 -5.352 1.446 1 98.19 34 ALA B C 1
ATOM 1465 O O . ALA B 1 34 ? 5.781 -6.023 0.415 1 98.19 34 ALA B O 1
ATOM 1466 N N . ARG B 1 35 ? 6.004 -5.789 2.656 1 96.56 35 ARG B N 1
ATOM 1467 C CA . ARG B 1 35 ? 5.984 -7.203 3.01 1 96.56 35 ARG B CA 1
ATOM 1468 C C . ARG B 1 35 ? 4.914 -7.496 4.055 1 96.56 35 ARG B C 1
ATOM 1470 O O . ARG B 1 35 ? 4.113 -6.621 4.391 1 96.56 35 ARG B O 1
ATOM 1477 N N . ASP B 1 36 ? 4.84 -8.758 4.562 1 90.38 36 ASP B N 1
ATOM 1478 C CA . ASP B 1 36 ? 3.797 -9.133 5.512 1 90.38 36 ASP B CA 1
ATOM 1479 C C . ASP B 1 36 ? 3.934 -8.352 6.816 1 90.38 36 ASP B C 1
ATOM 1481 O O . ASP B 1 36 ? 2.936 -8.062 7.477 1 90.38 36 ASP B O 1
ATOM 1485 N N . ASP B 1 37 ? 5.152 -7.977 7.113 1 92.5 37 ASP B N 1
ATOM 1486 C CA . ASP B 1 37 ? 5.312 -7.402 8.445 1 92.5 37 ASP B CA 1
ATOM 1487 C C . ASP B 1 37 ? 6.184 -6.152 8.406 1 92.5 37 ASP B C 1
ATOM 1489 O O . ASP B 1 37 ? 6.543 -5.602 9.445 1 92.5 37 ASP B O 1
ATOM 1493 N N . SER B 1 38 ? 6.516 -5.773 7.164 1 97.56 38 SER B N 1
ATOM 1494 C CA . SER B 1 38 ? 7.445 -4.652 7.094 1 97.56 38 SER B CA 1
ATOM 1495 C C . SER B 1 38 ? 7.273 -3.869 5.797 1 97.56 38 SER B C 1
ATOM 1497 O O . SER B 1 38 ? 6.617 -4.34 4.863 1 97.56 38 SER B O 1
ATOM 1499 N N . LEU B 1 39 ? 7.797 -2.672 5.82 1 98.12 39 LEU B N 1
ATOM 1500 C CA . LEU B 1 39 ? 7.785 -1.745 4.695 1 98.12 39 LEU B CA 1
ATOM 1501 C C . LEU B 1 39 ? 9.164 -1.13 4.484 1 98.12 39 LEU B C 1
ATOM 1503 O O . LEU B 1 39 ? 9.781 -0.638 5.43 1 98.12 39 LEU B O 1
ATOM 1507 N N . ASP B 1 40 ? 9.695 -1.297 3.287 1 98.56 40 ASP B N 1
ATOM 1508 C CA . ASP B 1 40 ? 10.875 -0.519 2.934 1 98.56 40 ASP B CA 1
ATOM 1509 C C . ASP B 1 40 ? 10.492 0.768 2.207 1 98.56 40 ASP B C 1
ATOM 1511 O O . ASP B 1 40 ? 9.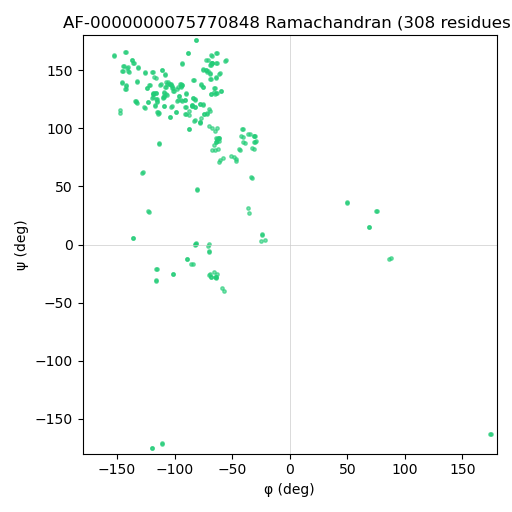625 0.756 1.331 1 98.56 40 ASP B O 1
ATOM 1515 N N . VAL B 1 41 ? 11.164 1.802 2.613 1 98.81 41 VAL B N 1
ATOM 1516 C CA . VAL B 1 41 ? 10.969 3.096 1.966 1 98.81 41 VAL B CA 1
ATOM 1517 C C . VAL B 1 41 ? 12.281 3.562 1.342 1 98.81 41 VAL B C 1
ATOM 1519 O O . VAL B 1 41 ? 13.336 3.467 1.966 1 98.81 41 VAL B O 1
ATOM 1522 N N . SER B 1 42 ? 12.219 3.949 0.068 1 98.88 42 SER B N 1
ATOM 1523 C CA . SER B 1 42 ? 13.367 4.531 -0.623 1 98.88 42 SER B CA 1
ATOM 1524 C C . SER B 1 42 ? 13.062 5.945 -1.1 1 98.88 42 SER B C 1
ATOM 1526 O O . SER B 1 42 ? 11.922 6.262 -1.446 1 98.88 42 SER B O 1
ATOM 1528 N N . TRP B 1 43 ? 14.133 6.738 -1.121 1 98.69 43 TRP B N 1
ATOM 1529 C CA . TRP B 1 43 ? 13.969 8.141 -1.489 1 98.69 43 TRP B CA 1
ATOM 1530 C C . TRP B 1 43 ? 15.148 8.633 -2.316 1 98.69 43 TRP B C 1
ATOM 1532 O O . TRP B 1 43 ? 16.156 7.926 -2.461 1 98.69 43 TRP B O 1
ATOM 1542 N N . SER B 1 44 ? 14.953 9.773 -2.926 1 98.56 44 SER B N 1
ATOM 1543 C CA . SER B 1 44 ? 16 10.391 -3.723 1 98.56 44 SER B CA 1
ATOM 1544 C C . SER B 1 44 ? 17.141 10.883 -2.84 1 98.56 44 SER B C 1
ATOM 1546 O O . SER B 1 44 ? 16.922 11.383 -1.733 1 98.56 44 SER B O 1
ATOM 1548 N N . LYS B 1 45 ? 18.344 10.742 -3.312 1 98.5 45 LYS B N 1
ATOM 1549 C CA . LYS B 1 45 ? 19.5 11.305 -2.617 1 98.5 45 LYS B CA 1
ATOM 1550 C C . LYS B 1 45 ? 19.422 12.828 -2.576 1 98.5 45 LYS B C 1
ATOM 1552 O O . LYS B 1 45 ? 19 13.461 -3.547 1 98.5 45 LYS B O 1
ATOM 1557 N N . VAL B 1 46 ? 19.875 13.359 -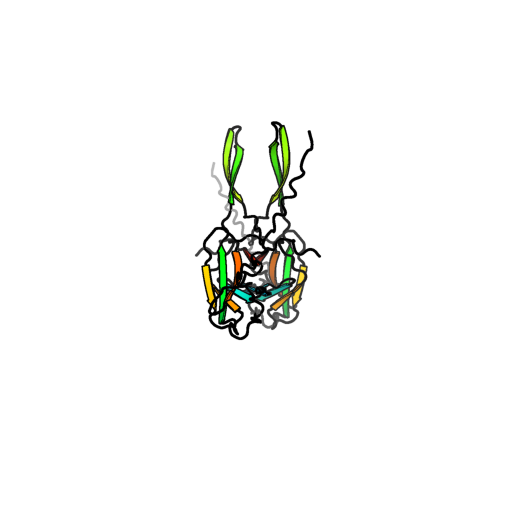1.469 1 97.81 46 VAL B N 1
ATOM 1558 C CA . VAL B 1 46 ? 19.875 14.805 -1.275 1 97.81 46 VAL B CA 1
ATOM 1559 C C . VAL B 1 46 ? 21.297 15.297 -1.021 1 97.81 46 VAL B C 1
ATOM 1561 O O . VAL B 1 46 ? 22.062 14.672 -0.281 1 97.81 46 VAL B O 1
ATOM 1564 N N . GLU B 1 47 ? 21.594 16.375 -1.64 1 96.62 47 GLU B N 1
ATOM 1565 C CA . GLU B 1 47 ? 22.875 17.047 -1.382 1 96.62 47 GLU B CA 1
ATOM 1566 C C . GLU B 1 47 ? 22.656 18.5 -0.995 1 96.62 47 GLU B C 1
ATOM 1568 O O . GLU B 1 47 ? 21.641 19.109 -1.366 1 96.62 47 GLU B O 1
ATOM 1573 N N . ASN B 1 48 ? 23.531 18.969 -0.175 1 95.19 48 ASN B N 1
ATOM 1574 C CA . ASN B 1 48 ? 23.516 20.375 0.194 1 95.19 48 ASN B CA 1
ATOM 1575 C C . ASN B 1 48 ? 24.516 21.188 -0.625 1 95.19 48 ASN B C 1
ATOM 1577 O O . ASN B 1 48 ? 25.656 20.75 -0.831 1 95.19 48 ASN B O 1
ATOM 1581 N N . VAL B 1 49 ? 24.047 22.359 -1.125 1 91.19 49 VAL B N 1
ATOM 1582 C CA . VAL B 1 49 ? 24.891 23.203 -1.955 1 91.19 49 VAL B CA 1
ATOM 1583 C C . VAL B 1 49 ? 26.016 23.797 -1.112 1 91.19 49 VAL B C 1
ATOM 1585 O O . VAL B 1 49 ? 27.094 24.125 -1.635 1 91.19 49 VAL B O 1
ATOM 1588 N N . ILE B 1 50 ? 25.719 23.953 0.209 1 91.94 50 ILE B N 1
ATOM 1589 C CA . ILE B 1 50 ? 26.719 24.5 1.12 1 91.94 50 ILE B CA 1
ATOM 1590 C C . ILE B 1 50 ? 27.75 23.422 1.474 1 91.94 50 ILE B C 1
ATOM 1592 O O . ILE B 1 50 ? 27.438 22.484 2.203 1 91.94 50 ILE B O 1
ATOM 1596 N N . SER B 1 51 ? 28.984 23.469 0.922 1 90.69 51 SER B N 1
ATOM 1597 C CA . SER B 1 51 ? 30.016 22.453 0.995 1 90.69 51 SER B CA 1
ATOM 1598 C C . SER B 1 51 ? 30.375 22.125 2.441 1 90.69 51 SER B C 1
ATOM 1600 O O . SER B 1 51 ? 30.688 20.984 2.773 1 90.69 51 SER B O 1
ATOM 1602 N N . ASN B 1 52 ? 30.438 23.125 3.293 1 92.94 52 ASN B N 1
ATOM 1603 C CA . ASN B 1 52 ? 30.844 22.891 4.676 1 92.94 52 ASN B CA 1
ATOM 1604 C C . ASN B 1 52 ? 29.672 22.375 5.516 1 92.94 52 ASN B C 1
ATOM 1606 O O . ASN B 1 52 ? 29.812 22.188 6.727 1 92.94 52 ASN B O 1
ATOM 1610 N N . GLU B 1 53 ? 28.609 22.203 4.969 1 94.44 53 GLU B N 1
ATOM 1611 C CA . GLU B 1 53 ? 27.422 21.656 5.633 1 94.44 53 GLU B CA 1
ATOM 1612 C C . GLU B 1 53 ? 26.844 20.484 4.844 1 94.44 53 GLU B C 1
ATOM 1614 O O . GLU B 1 53 ? 25.672 20.5 4.461 1 94.44 53 GLU B O 1
ATOM 1619 N N . PRO B 1 54 ? 27.625 19.453 4.699 1 96.62 54 PRO B N 1
ATOM 1620 C CA . PRO B 1 54 ? 27.125 18.328 3.898 1 96.62 54 PRO B CA 1
ATOM 1621 C C . PRO B 1 54 ? 25.969 17.594 4.578 1 96.62 54 PRO B C 1
ATOM 1623 O O . PRO B 1 54 ? 25.859 17.609 5.809 1 96.62 54 PRO B O 1
ATOM 1626 N N . VAL B 1 55 ? 25.141 16.953 3.777 1 98.19 55 VAL B N 1
ATOM 1627 C CA . VAL B 1 55 ? 24.141 16.062 4.324 1 98.19 55 VAL B CA 1
ATOM 1628 C C . VAL B 1 55 ? 24.812 14.883 5.02 1 98.19 55 VAL B C 1
ATOM 1630 O O . VAL B 1 55 ? 25.734 14.266 4.465 1 98.19 55 VAL B O 1
ATOM 1633 N N . LEU B 1 56 ? 24.391 14.609 6.23 1 98.44 56 LEU B N 1
ATOM 1634 C CA . LEU B 1 56 ? 25 13.531 7.012 1 98.44 56 LEU B CA 1
ATOM 1635 C C . LEU B 1 56 ? 24.125 12.281 6.984 1 98.44 56 LEU B C 1
ATOM 1637 O O . LEU B 1 56 ? 24.625 11.172 7.203 1 98.44 56 LEU B O 1
ATOM 1641 N N . GLY B 1 57 ? 22.859 12.484 6.766 1 98.75 57 GLY B N 1
ATOM 1642 C CA . GLY B 1 57 ? 21.922 11.367 6.773 1 98.75 57 GLY B CA 1
ATOM 1643 C C . GLY B 1 57 ? 20.484 11.797 6.641 1 98.75 57 GLY B C 1
ATOM 1644 O O . GLY B 1 57 ? 20.203 12.898 6.168 1 98.75 57 GLY B O 1
ATOM 1645 N N . TYR B 1 58 ? 19.594 10.852 6.992 1 98.88 58 TYR B N 1
ATOM 1646 C CA . TYR B 1 58 ? 18.172 11.055 6.824 1 98.88 58 TYR B CA 1
ATOM 1647 C C . TYR B 1 58 ? 17.406 10.594 8.062 1 98.88 58 TYR B C 1
ATOM 1649 O O . TYR B 1 58 ? 17.906 9.789 8.852 1 98.88 58 TYR B O 1
ATOM 1657 N N . VAL B 1 59 ? 16.266 11.133 8.227 1 98.88 59 VAL B N 1
ATOM 1658 C CA . VAL B 1 59 ? 15.289 10.656 9.211 1 98.88 59 VAL B CA 1
ATOM 1659 C C . VAL B 1 59 ? 13.977 10.32 8.516 1 98.88 59 VAL B C 1
ATOM 1661 O O . VAL B 1 59 ? 13.398 11.164 7.824 1 98.88 59 VAL B O 1
ATOM 1664 N N . VAL B 1 60 ? 13.531 9.039 8.688 1 98.94 60 VAL B N 1
ATOM 1665 C CA . VAL B 1 60 ? 12.211 8.625 8.227 1 98.94 60 VAL B CA 1
ATOM 1666 C C . VAL B 1 60 ? 11.203 8.75 9.359 1 98.94 60 VAL B C 1
ATOM 1668 O O . VAL B 1 60 ? 11.414 8.211 10.453 1 98.94 60 VAL B O 1
ATOM 1671 N N . LYS B 1 61 ? 10.188 9.492 9.109 1 98.88 61 LYS B N 1
ATOM 1672 C CA . LYS B 1 61 ? 9.117 9.664 10.086 1 98.88 61 LYS B CA 1
ATOM 1673 C C . LYS B 1 61 ? 7.859 8.906 9.664 1 98.88 61 LYS B C 1
ATOM 1675 O O . LYS B 1 61 ? 7.402 9.039 8.523 1 98.88 61 LYS B O 1
ATOM 1680 N N . VAL B 1 62 ? 7.344 8.117 10.57 1 98.75 62 VAL B N 1
ATOM 1681 C CA . VAL B 1 62 ? 6.215 7.238 10.273 1 98.75 62 VAL B CA 1
ATOM 1682 C C . VAL B 1 62 ? 5.09 7.488 11.273 1 98.75 62 VAL B C 1
ATOM 1684 O O . VAL B 1 62 ? 5.266 7.297 12.477 1 98.75 62 VAL B O 1
ATOM 1687 N N . TRP B 1 63 ? 3.961 7.926 10.758 1 97.75 63 TRP B N 1
ATOM 1688 C CA . TRP B 1 63 ? 2.758 8.078 11.562 1 97.75 63 TRP B CA 1
ATOM 1689 C C . TRP B 1 63 ? 1.764 6.957 11.281 1 97.75 63 TRP B C 1
ATOM 1691 O O . TRP B 1 63 ? 1.595 6.547 10.133 1 97.75 63 TRP B O 1
ATOM 1701 N N . GLU B 1 64 ? 1.12 6.395 12.273 1 96 64 GLU B N 1
ATOM 1702 C CA . GLU B 1 64 ? -0.11 5.617 12.156 1 96 64 GLU B CA 1
ATOM 1703 C C . GLU B 1 64 ? -1.342 6.508 12.281 1 96 64 GLU B C 1
ATOM 1705 O O . GLU B 1 64 ? -1.515 7.191 13.297 1 96 64 GLU B O 1
ATOM 1710 N N . ILE B 1 65 ? -2.084 6.523 11.234 1 94 65 ILE B N 1
ATOM 1711 C CA . ILE B 1 65 ? -3.24 7.414 11.242 1 94 65 ILE B CA 1
ATOM 1712 C C . ILE B 1 65 ? -4.457 6.672 11.789 1 94 65 ILE B C 1
ATOM 1714 O O . ILE B 1 65 ? -4.949 5.727 11.172 1 94 65 ILE B O 1
ATOM 1718 N N . PRO B 1 66 ? -4.887 7.059 12.891 1 86.44 66 PRO B N 1
ATOM 1719 C CA . PRO B 1 66 ? -6.02 6.355 13.492 1 86.44 66 PRO B CA 1
ATOM 1720 C C . PRO B 1 66 ? -7.336 6.617 12.766 1 86.44 66 PRO B C 1
ATOM 1722 O O . PRO B 1 66 ? -7.512 7.68 12.164 1 86.44 66 PRO B O 1
ATOM 1725 N N . PRO B 1 67 ? -8.211 5.609 12.812 1 86.75 67 PRO B N 1
ATOM 1726 C CA . PRO B 1 67 ? -9.539 5.879 12.266 1 86.75 67 PRO B CA 1
ATOM 1727 C C . PRO B 1 67 ? -10.289 6.957 13.047 1 86.75 67 PRO B C 1
ATOM 1729 O O . PRO B 1 67 ? -9.938 7.258 14.188 1 86.75 67 PRO B O 1
ATOM 1732 N N . VAL B 1 68 ? -11.188 7.551 12.359 1 82.38 68 VAL B N 1
ATOM 1733 C CA . VAL B 1 68 ? -12 8.586 12.984 1 82.38 68 VAL B CA 1
ATOM 1734 C C . VAL B 1 68 ? -13.328 7.992 13.453 1 82.38 68 VAL B C 1
ATOM 1736 O O . VAL B 1 68 ? -13.992 7.273 12.695 1 82.38 68 VAL B O 1
ATOM 1739 N N . THR B 1 69 ? -13.656 8.125 14.727 1 82.69 69 THR B N 1
ATOM 1740 C CA . THR B 1 69 ? -14.953 7.703 15.242 1 82.69 69 THR B CA 1
ATOM 1741 C C . THR B 1 69 ? -16.031 8.727 14.891 1 82.69 69 THR B C 1
ATOM 1743 O O . THR B 1 69 ? -15.867 9.922 15.156 1 82.69 69 THR B O 1
ATOM 1746 N N . VAL B 1 70 ? -16.984 8.273 14.211 1 75.88 70 VAL B N 1
ATOM 1747 C CA . VAL B 1 70 ? -18.125 9.148 13.906 1 75.88 70 VAL B CA 1
ATOM 1748 C C . VAL B 1 70 ? -19.359 8.648 14.633 1 75.88 70 VAL B C 1
ATOM 1750 O O . VAL B 1 70 ? -19.578 7.441 14.758 1 75.88 70 VAL B O 1
ATOM 1753 N N . TYR B 1 71 ? -20.172 9.531 15.227 1 76.75 71 TYR B N 1
ATOM 1754 C CA . TYR B 1 71 ? -21.438 9.25 15.898 1 76.75 71 TYR B CA 1
ATOM 1755 C C . TYR B 1 71 ? -22.625 9.539 14.977 1 76.75 71 TYR B C 1
ATOM 1757 O O . TYR B 1 71 ? -22.656 10.57 14.305 1 76.75 71 TYR B O 1
ATOM 1765 N N . LYS B 1 72 ? -23.297 8.508 14.648 1 73.88 72 LYS B N 1
ATOM 1766 C CA . LYS B 1 72 ? -24.484 8.688 13.82 1 73.88 72 LYS B CA 1
ATOM 1767 C C . LYS B 1 72 ? -25.75 8.258 14.57 1 73.88 72 LYS B C 1
ATOM 1769 O O . LYS B 1 72 ? -25.688 7.387 15.445 1 73.88 72 LYS B O 1
ATOM 1774 N N . TYR B 1 73 ? -26.875 8.953 14.383 1 74.06 73 TYR B N 1
ATOM 1775 C CA . TYR B 1 73 ? -28.172 8.531 14.914 1 74.06 73 TYR B CA 1
ATOM 1776 C C . TYR B 1 73 ? -28.875 7.605 13.938 1 74.06 73 TYR B C 1
ATOM 1778 O O . TYR B 1 73 ? -28.922 7.875 12.734 1 74.06 73 TYR B O 1
ATOM 1786 N N . GLU B 1 74 ? -29.016 6.438 14.234 1 72.12 74 GLU B N 1
ATOM 1787 C CA . GLU B 1 74 ? -29.828 5.523 13.445 1 72.12 74 GLU B CA 1
ATOM 1788 C C . GLU B 1 74 ? -31.188 5.266 14.109 1 72.12 74 GLU B C 1
ATOM 1790 O O . GLU B 1 74 ? -31.297 5.328 15.336 1 72.12 74 GLU B O 1
ATOM 1795 N N . VAL B 1 75 ? -32.156 5.273 13.219 1 70.44 75 VAL B N 1
ATOM 1796 C CA . VAL B 1 75 ? -33.5 4.934 13.734 1 70.44 75 VAL B CA 1
ATOM 1797 C C . VAL B 1 75 ? -33.656 3.416 13.805 1 70.44 75 VAL B C 1
ATOM 1799 O O . VAL B 1 75 ? -33.531 2.727 12.789 1 70.44 75 VAL B O 1
ATOM 1802 N N . LYS B 1 76 ? -33.625 2.926 14.945 1 74.38 76 LYS B N 1
ATOM 1803 C CA . LYS B 1 76 ? -33.906 1.518 15.195 1 74.38 76 LYS B CA 1
ATOM 1804 C C . LYS B 1 76 ? -35.188 1.358 16.047 1 74.38 76 LYS B C 1
ATOM 1806 O O . LYS B 1 76 ? -35.25 1.876 17.156 1 74.38 76 LYS B O 1
ATOM 1811 N N . ASP B 1 77 ? -36.094 0.541 15.43 1 81.81 77 ASP B N 1
ATOM 1812 C CA . ASP B 1 77 ? -37.375 0.289 16.094 1 81.81 77 ASP B CA 1
ATOM 1813 C C . ASP B 1 77 ? -38.031 1.595 16.531 1 81.81 77 ASP B C 1
ATOM 1815 O O . ASP B 1 77 ? -38.562 1.686 17.641 1 81.81 77 ASP B O 1
ATOM 1819 N N . GLY B 1 78 ? -37.844 2.529 15.742 1 77.31 78 GLY B N 1
ATOM 1820 C CA . GLY B 1 78 ? -38.562 3.779 15.992 1 77.31 78 GLY B CA 1
ATOM 1821 C C . GLY B 1 78 ? -37.812 4.707 16.922 1 77.31 78 GLY B C 1
ATOM 1822 O O . GLY B 1 78 ? -38.25 5.824 17.188 1 77.31 78 GLY B O 1
ATOM 1823 N N . GLU B 1 79 ? -36.844 4.273 17.531 1 82.31 79 GLU B N 1
ATOM 1824 C CA . GLU B 1 79 ? -36.031 5.07 18.438 1 82.31 79 GLU B CA 1
ATOM 1825 C C . GLU B 1 79 ? -34.719 5.473 17.781 1 82.31 79 GLU B C 1
ATOM 1827 O O . GLU B 1 79 ? -34.156 4.707 17.016 1 82.31 79 GLU B O 1
ATOM 1832 N N . LYS B 1 80 ? -34.438 6.711 18.047 1 75.94 80 LYS B N 1
ATOM 1833 C CA . LYS B 1 80 ? -33.125 7.188 17.609 1 75.94 80 LYS B CA 1
ATOM 1834 C C . LYS B 1 80 ? -32.031 6.633 18.5 1 75.94 80 LYS B C 1
ATOM 1836 O O . LYS B 1 80 ? -32.031 6.824 19.719 1 75.94 80 LYS B O 1
ATOM 1841 N N . VAL B 1 81 ? -31.203 5.816 18.078 1 80.94 81 VAL B N 1
ATOM 1842 C CA . VAL B 1 81 ? -30.078 5.227 18.812 1 80.94 81 VAL B CA 1
ATOM 1843 C C . VAL B 1 81 ? -28.766 5.781 18.281 1 80.94 81 VAL B C 1
ATOM 1845 O O . VAL B 1 81 ? -28.625 6.004 17.078 1 80.94 81 VAL B O 1
ATOM 1848 N N . LEU B 1 82 ? -27.953 6.266 19.141 1 79.81 82 LEU B N 1
ATOM 1849 C CA . LEU B 1 82 ? -26.609 6.727 18.781 1 79.81 82 LEU B CA 1
ATOM 1850 C C . LEU B 1 82 ? -25.719 5.547 18.422 1 79.81 82 LEU B C 1
ATOM 1852 O O . LEU B 1 82 ? -25.594 4.598 19.188 1 79.81 82 LEU B O 1
ATOM 1856 N N . VAL B 1 83 ? -25.25 5.484 17.156 1 81 83 VAL B N 1
ATOM 1857 C CA . VAL B 1 83 ? -24.328 4.441 16.703 1 81 83 VAL B CA 1
ATOM 1858 C C . VAL B 1 83 ? -22.953 5.043 16.438 1 81 83 VAL B C 1
ATOM 1860 O O . VAL B 1 83 ? -22.844 6.168 15.953 1 81 83 VAL B O 1
ATOM 1863 N N . GLN B 1 84 ? -22.031 4.469 17.047 1 82.88 84 GLN B N 1
ATOM 1864 C CA . GLN B 1 84 ? -20.641 4.832 16.797 1 82.88 84 GLN B CA 1
ATOM 1865 C C . GLN B 1 84 ? -20.078 4.09 15.594 1 82.88 84 GLN B C 1
ATOM 1867 O O . GLN B 1 84 ? -20.219 2.867 15.492 1 82.88 84 GLN B O 1
ATOM 1872 N N . GLU B 1 85 ? -19.609 4.871 14.523 1 80.12 85 GLU B N 1
ATOM 1873 C CA . GLU B 1 85 ? -19 4.262 13.344 1 80.12 85 GLU B CA 1
ATOM 1874 C C . GLU B 1 85 ? -17.562 4.703 13.172 1 80.12 85 GLU B C 1
ATOM 1876 O O . GLU B 1 85 ? -17.234 5.875 13.367 1 80.12 85 GLU B O 1
ATOM 1881 N N . GLN B 1 86 ? -16.703 3.779 12.977 1 77.88 86 GLN B N 1
ATOM 1882 C CA . GLN B 1 86 ? -15.32 4.102 12.633 1 77.88 86 GLN B CA 1
ATOM 1883 C C . GLN B 1 86 ? -15.188 4.383 11.141 1 77.88 86 GLN B C 1
ATOM 1885 O O . GLN B 1 86 ? -15.633 3.59 10.305 1 77.88 86 GLN B O 1
ATOM 1890 N N . LYS B 1 87 ? -14.781 5.586 10.883 1 75.62 87 LYS B N 1
ATOM 1891 C CA . LYS B 1 87 ? -14.555 5.98 9.492 1 75.62 87 LYS B CA 1
ATOM 1892 C C . LYS B 1 87 ? -13.062 6.066 9.188 1 75.62 87 LYS B C 1
ATOM 1894 O O . LYS B 1 87 ? -12.273 6.496 10.031 1 75.62 87 LYS B O 1
ATOM 1899 N N . GLU B 1 88 ? -12.719 5.594 7.988 1 75.94 88 GLU B N 1
ATOM 1900 C CA . GLU B 1 88 ? -11.344 5.75 7.539 1 75.94 88 GLU B CA 1
ATOM 1901 C C . GLU B 1 88 ? -10.945 7.223 7.484 1 75.94 88 GLU B C 1
ATOM 1903 O O . GLU B 1 88 ? -11.711 8.062 7 1 75.94 88 GLU B O 1
ATOM 1908 N N . PRO B 1 89 ? -9.828 7.473 8.031 1 74.06 89 PRO B N 1
ATOM 1909 C CA . PRO B 1 89 ? -9.391 8.867 7.98 1 74.06 89 PRO B CA 1
ATOM 1910 C C . PRO B 1 89 ? -9.125 9.352 6.555 1 74.06 89 PRO B C 1
ATOM 1912 O O . PRO B 1 89 ? -8.656 8.578 5.719 1 74.06 89 PRO B O 1
ATOM 1915 N N . GLU B 1 90 ? -9.719 10.484 6.266 1 71.5 90 GLU B N 1
ATOM 1916 C CA . GLU B 1 90 ? -9.273 11.133 5.039 1 71.5 90 GLU B CA 1
ATOM 1917 C C . GLU B 1 90 ? -7.863 11.695 5.188 1 71.5 90 GLU B C 1
ATOM 1919 O O . GLU B 1 90 ? -7.629 12.609 5.977 1 71.5 90 GLU B O 1
ATOM 1924 N N . LEU B 1 91 ? -6.926 10.992 4.645 1 76.12 91 LEU B N 1
ATOM 1925 C CA . LEU B 1 91 ? -5.547 11.453 4.785 1 76.12 91 LEU B CA 1
ATOM 1926 C C . LEU B 1 91 ? -5.281 12.648 3.877 1 76.12 91 LEU B C 1
ATOM 1928 O O . LEU B 1 91 ? -5.5 12.57 2.666 1 76.12 91 LEU B O 1
ATOM 1932 N N . ASP B 1 92 ? -5.059 13.797 4.59 1 83 92 ASP B N 1
ATOM 1933 C CA . ASP B 1 92 ? -4.527 14.961 3.898 1 83 92 ASP B CA 1
ATOM 1934 C C . ASP B 1 92 ? -3 14.938 3.869 1 83 92 ASP B C 1
ATOM 1936 O O . ASP B 1 92 ? -2.348 15.281 4.855 1 83 92 ASP B O 1
ATOM 1940 N N . THR B 1 93 ? -2.396 14.508 2.729 1 89.12 93 THR B N 1
ATOM 1941 C CA . THR B 1 93 ? -0.963 14.266 2.611 1 89.12 93 THR B CA 1
ATOM 1942 C C . THR B 1 93 ? -0.19 15.578 2.639 1 89.12 93 THR B C 1
ATOM 1944 O O . THR B 1 93 ? 1.04 15.578 2.727 1 89.12 93 THR B O 1
ATOM 1947 N N . THR B 1 94 ? -0.889 16.719 2.639 1 89.5 94 THR B N 1
ATOM 1948 C CA . THR B 1 94 ? -0.215 18 2.676 1 89.5 94 THR B CA 1
ATOM 1949 C C . THR B 1 94 ? 0.008 18.453 4.117 1 89.5 94 THR B C 1
ATOM 1951 O O . THR B 1 94 ? 0.786 19.375 4.367 1 89.5 94 THR B O 1
ATOM 1954 N N . LYS B 1 95 ? -0.645 17.781 5 1 92.44 95 LYS B N 1
ATOM 1955 C CA . LYS B 1 95 ? -0.528 18.156 6.406 1 92.44 95 LYS B CA 1
ATOM 1956 C C . LYS B 1 95 ? 0.287 17.125 7.184 1 92.44 95 LYS B C 1
ATOM 1958 O O . LYS B 1 95 ? 0.203 15.922 6.906 1 92.44 95 LYS B O 1
ATOM 1963 N N . ILE B 1 96 ? 1 17.609 8.133 1 94.31 96 ILE B N 1
ATOM 1964 C CA . ILE B 1 96 ? 1.726 16.734 9.047 1 94.31 96 ILE B CA 1
ATOM 1965 C C . ILE B 1 96 ? 0.793 16.266 10.164 1 94.31 96 ILE B C 1
ATOM 1967 O O . ILE B 1 96 ? 0.167 17.078 10.836 1 94.31 96 ILE B O 1
ATOM 1971 N N . PRO B 1 97 ? 0.701 15.055 10.336 1 94.25 97 PRO B N 1
ATOM 1972 C CA . PRO B 1 97 ? -0.194 14.57 11.391 1 94.25 97 PRO B CA 1
ATOM 1973 C C . PRO B 1 97 ? 0.206 15.07 12.773 1 94.25 97 PRO B C 1
ATOM 1975 O O . PRO B 1 97 ? 1.386 15.336 13.023 1 94.25 97 PRO B O 1
ATOM 1978 N N . SER B 1 98 ? -0.734 15.305 13.695 1 90.56 98 SER B N 1
ATOM 1979 C CA . SER B 1 98 ? -0.508 15.852 15.023 1 90.56 98 SER B CA 1
ATOM 1980 C C . SER B 1 98 ? 0.21 14.852 15.922 1 90.56 98 SER B C 1
ATOM 1982 O O . SER B 1 98 ? 0.956 15.242 16.828 1 90.56 98 SER B O 1
ATOM 1984 N N . GLY B 1 99 ? 0.122 13.562 15.727 1 92.56 99 GLY B N 1
ATOM 1985 C CA . GLY B 1 99 ? 0.753 12.555 16.562 1 92.56 99 GLY B CA 1
ATOM 1986 C C . GLY B 1 99 ? 2.262 12.508 16.406 1 92.56 99 GLY B C 1
ATOM 1987 O O . GLY B 1 99 ? 2.809 13.07 15.445 1 92.56 99 GLY B O 1
ATOM 1988 N N . VAL B 1 100 ? 2.967 11.93 17.453 1 96.31 100 VAL B N 1
ATOM 1989 C CA . VAL B 1 100 ? 4.414 11.758 17.391 1 96.31 100 VAL B CA 1
ATOM 1990 C C . VAL B 1 100 ? 4.766 10.594 16.469 1 96.31 100 VAL B C 1
ATOM 1992 O O . VAL B 1 100 ? 4.293 9.477 16.656 1 96.31 100 VAL B O 1
ATOM 1995 N N . PRO B 1 101 ? 5.496 10.883 15.484 1 98.25 101 PRO B N 1
ATOM 1996 C CA . PRO B 1 101 ? 5.871 9.789 14.586 1 98.25 101 PRO B CA 1
ATOM 1997 C C . PRO B 1 101 ? 6.953 8.883 15.172 1 98.25 101 PRO B C 1
ATOM 1999 O O . PRO B 1 101 ? 7.734 9.32 16.016 1 98.25 101 PRO B O 1
ATOM 2002 N N . ARG B 1 102 ? 6.914 7.637 14.758 1 98.56 102 ARG B N 1
ATOM 2003 C CA . ARG B 1 102 ? 8.125 6.824 14.867 1 98.56 102 ARG B CA 1
ATOM 2004 C C . ARG B 1 102 ? 9.227 7.359 13.953 1 98.56 102 ARG B C 1
ATOM 2006 O O . ARG B 1 102 ? 8.969 7.734 12.812 1 98.56 102 ARG B O 1
ATOM 2013 N N . GLU B 1 103 ? 10.398 7.434 14.5 1 98.81 103 GLU B N 1
ATOM 2014 C CA . GLU B 1 103 ? 11.516 7.953 13.711 1 98.81 103 GLU B CA 1
ATOM 2015 C C . GLU B 1 103 ? 12.578 6.887 13.492 1 98.81 103 GLU B C 1
ATOM 2017 O O . GLU B 1 103 ? 12.992 6.211 14.438 1 98.81 103 GLU B O 1
ATOM 2022 N N . ILE B 1 104 ? 12.977 6.738 12.273 1 98.81 104 ILE B N 1
ATOM 2023 C CA . ILE B 1 104 ? 14.078 5.863 11.898 1 98.81 104 ILE B CA 1
ATOM 2024 C C . ILE B 1 104 ? 15.234 6.691 11.336 1 98.81 104 ILE B C 1
ATOM 2026 O O . ILE B 1 104 ? 15.094 7.312 10.273 1 98.81 104 ILE B O 1
ATOM 2030 N N . LYS B 1 105 ? 16.328 6.688 12.039 1 98.75 105 LYS B N 1
ATOM 2031 C CA . LYS B 1 105 ? 17.484 7.457 11.609 1 98.75 105 LYS B CA 1
ATOM 2032 C C . LYS B 1 105 ? 18.391 6.617 10.711 1 98.75 105 LYS B C 1
ATOM 2034 O O . LYS B 1 105 ? 18.688 5.465 11.031 1 98.75 105 LYS B O 1
ATOM 2039 N N . VAL B 1 106 ? 18.75 7.133 9.617 1 98.81 106 VAL B N 1
ATOM 2040 C CA . VAL B 1 106 ? 19.734 6.566 8.695 1 98.81 106 VAL B CA 1
ATOM 2041 C C . VAL B 1 106 ? 20.969 7.465 8.641 1 98.81 106 VAL B C 1
ATOM 2043 O O . VAL B 1 106 ? 21.062 8.344 7.785 1 98.81 106 VAL B O 1
ATOM 2046 N N . PRO B 1 107 ? 21.953 7.27 9.57 1 98.56 107 PRO B N 1
ATOM 2047 C CA . PRO B 1 107 ? 23.078 8.195 9.719 1 98.56 107 PRO B CA 1
ATOM 2048 C C . PRO B 1 107 ? 24.172 7.957 8.68 1 98.56 107 PRO B C 1
ATOM 2050 O O . PRO B 1 107 ? 25.344 7.789 9.031 1 98.56 107 PRO B O 1
ATOM 2053 N N . ASP B 1 108 ? 23.844 7.828 7.477 1 98.62 108 ASP B N 1
ATOM 2054 C CA . ASP B 1 108 ? 24.703 7.684 6.309 1 98.62 108 ASP B CA 1
ATOM 2055 C C . ASP B 1 108 ? 24.078 8.32 5.074 1 98.62 108 ASP B C 1
ATOM 2057 O O . ASP B 1 108 ? 23.047 7.859 4.59 1 98.62 108 ASP B O 1
ATOM 2061 N N . ALA B 1 109 ? 24.625 9.352 4.543 1 98.06 109 ALA B N 1
ATOM 2062 C CA . ALA B 1 109 ? 24.078 10.148 3.455 1 98.06 109 ALA B CA 1
ATOM 2063 C C . ALA B 1 109 ? 23.953 9.32 2.174 1 98.06 109 ALA B C 1
ATOM 2065 O O . ALA B 1 109 ? 23.203 9.672 1.27 1 98.06 109 ALA B O 1
ATOM 2066 N N . THR B 1 110 ? 24.75 8.297 2.037 1 98.25 110 THR B N 1
ATOM 2067 C CA . THR B 1 110 ? 24.797 7.512 0.806 1 98.25 110 THR B CA 1
ATOM 2068 C C . THR B 1 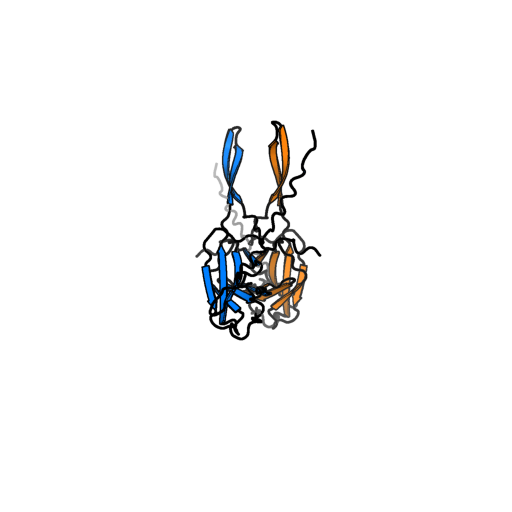110 ? 23.703 6.449 0.81 1 98.25 110 THR B C 1
ATOM 2070 O O . THR B 1 110 ? 23.391 5.867 -0.232 1 98.25 110 THR B O 1
ATOM 2073 N N . ILE B 1 111 ? 23.141 6.156 1.944 1 98.75 111 ILE B N 1
ATOM 2074 C CA . ILE B 1 111 ? 22.062 5.18 2.062 1 98.75 111 ILE B CA 1
ATOM 2075 C C . ILE B 1 111 ? 20.719 5.879 1.919 1 98.75 111 ILE B C 1
ATOM 2077 O O . ILE B 1 111 ? 20.406 6.805 2.668 1 98.75 111 ILE B O 1
ATOM 2081 N N . THR B 1 112 ? 19.875 5.457 1.001 1 98.81 112 THR B N 1
ATOM 2082 C CA . THR B 1 112 ? 18.625 6.133 0.706 1 98.81 112 THR B CA 1
ATOM 2083 C C . THR B 1 112 ? 17.438 5.184 0.878 1 98.81 112 THR B C 1
ATOM 2085 O O . THR B 1 112 ? 16.453 5.285 0.158 1 98.81 112 THR B O 1
ATOM 2088 N N . THR B 1 113 ? 17.562 4.25 1.709 1 98.81 113 THR B N 1
ATOM 2089 C CA . THR B 1 113 ? 16.5 3.295 2.016 1 98.81 113 THR B CA 1
ATOM 2090 C C . THR B 1 113 ? 16.469 2.982 3.51 1 98.81 113 THR B C 1
ATOM 2092 O O . THR B 1 113 ? 17.5 3.037 4.18 1 98.81 113 THR B O 1
ATOM 2095 N N . ALA B 1 114 ? 15.297 2.699 4.004 1 98.81 114 ALA B N 1
ATOM 2096 C CA . ALA B 1 114 ? 15.133 2.258 5.387 1 98.81 114 ALA B CA 1
ATOM 2097 C C . ALA B 1 114 ? 14 1.239 5.508 1 98.81 114 ALA B C 1
ATOM 2099 O O . ALA B 1 114 ? 13.039 1.278 4.742 1 98.81 114 ALA B O 1
ATOM 2100 N N . ASN B 1 115 ? 14.188 0.346 6.496 1 98.62 115 ASN B N 1
ATOM 2101 C CA . ASN B 1 115 ? 13.164 -0.635 6.828 1 98.62 115 ASN B CA 1
ATOM 2102 C C . ASN B 1 115 ? 12.297 -0.173 7.996 1 98.62 115 ASN B C 1
ATOM 2104 O O . ASN B 1 115 ? 12.82 0.271 9.023 1 98.62 115 ASN B O 1
ATOM 2108 N N . ILE B 1 116 ? 11.039 -0.208 7.758 1 98.62 116 ILE B N 1
ATOM 2109 C CA . ILE B 1 116 ? 10.062 0.051 8.805 1 98.62 116 ILE B CA 1
ATOM 2110 C C . ILE B 1 116 ? 9.43 -1.264 9.258 1 98.62 116 ILE B C 1
ATOM 2112 O O . ILE B 1 116 ? 8.633 -1.862 8.523 1 98.62 116 ILE B O 1
ATOM 2116 N N . ASP B 1 117 ? 9.75 -1.677 10.438 1 97.94 117 ASP B N 1
ATOM 2117 C CA . ASP B 1 117 ? 9.219 -2.93 10.961 1 97.94 117 ASP B CA 1
ATOM 2118 C C . ASP B 1 117 ? 7.879 -2.703 11.672 1 97.94 117 ASP B C 1
ATOM 2120 O O . ASP B 1 117 ? 7.434 -1.563 11.812 1 97.94 117 ASP B O 1
ATOM 2124 N N . GLY B 1 118 ? 7.184 -3.75 11.898 1 96.81 118 GLY B N 1
ATOM 2125 C CA . GLY B 1 118 ? 5.969 -3.686 12.695 1 96.81 118 GLY B CA 1
ATOM 2126 C C . GLY B 1 118 ? 4.797 -3.082 11.945 1 96.81 118 GLY B C 1
ATOM 2127 O O . GLY B 1 118 ? 3.932 -2.439 12.547 1 96.81 118 GLY B O 1
ATOM 2128 N N . ILE B 1 119 ? 4.824 -3.246 10.68 1 96.5 119 ILE B N 1
ATOM 2129 C CA . ILE B 1 119 ? 3.727 -2.742 9.859 1 96.5 119 ILE B CA 1
ATOM 2130 C C . ILE B 1 119 ? 2.51 -3.65 10.016 1 96.5 119 ILE B C 1
ATOM 2132 O O . ILE B 1 119 ? 2.635 -4.879 10.008 1 96.5 119 ILE B O 1
ATOM 2136 N N . LYS B 1 120 ? 1.38 -3.01 10.18 1 94.38 120 LYS B N 1
ATOM 2137 C CA . LYS B 1 120 ? 0.132 -3.74 10.383 1 94.38 120 LYS B CA 1
ATOM 2138 C C . LYS B 1 120 ? -0.79 -3.602 9.18 1 94.38 120 LYS B C 1
ATOM 2140 O O . LYS B 1 120 ? -0.754 -2.588 8.477 1 94.38 120 LYS B O 1
ATOM 2145 N N . PHE B 1 121 ? -1.592 -4.645 8.992 1 93.19 121 PHE B N 1
ATOM 2146 C CA . PHE B 1 121 ? -2.652 -4.551 7.992 1 93.19 121 PHE B CA 1
ATOM 2147 C C . PHE B 1 121 ? -3.777 -3.646 8.484 1 93.19 121 PHE B C 1
ATOM 2149 O O . PHE B 1 121 ? -3.996 -3.518 9.688 1 93.19 121 PHE B O 1
ATOM 2156 N N . ASN B 1 122 ? -4.434 -3.006 7.578 1 91.19 122 ASN B N 1
ATOM 2157 C CA . ASN B 1 122 ? -5.641 -2.211 7.793 1 91.19 122 ASN B CA 1
ATOM 2158 C C . ASN B 1 122 ? -5.34 -0.944 8.586 1 91.19 122 ASN B C 1
ATOM 2160 O O . ASN B 1 122 ? -6.223 -0.394 9.25 1 91.19 122 ASN B O 1
ATOM 2164 N N . VAL B 1 123 ? -4.082 -0.601 8.688 1 92.94 123 VAL B N 1
ATOM 2165 C CA . VAL B 1 123 ? -3.652 0.662 9.273 1 92.94 123 VAL B CA 1
ATOM 2166 C C . VAL B 1 123 ? -3.115 1.587 8.188 1 92.94 123 VAL B C 1
ATOM 2168 O O . VAL B 1 123 ? -2.334 1.162 7.332 1 92.94 123 VAL B O 1
ATOM 2171 N N . LEU B 1 124 ? -3.623 2.816 8.234 1 94.25 124 LEU B N 1
ATOM 2172 C CA . LEU B 1 124 ? -3.119 3.822 7.301 1 94.25 124 LEU B CA 1
ATOM 2173 C C . LEU B 1 124 ? -1.83 4.445 7.824 1 94.25 124 LEU B C 1
ATOM 2175 O O . LEU B 1 124 ? -1.791 4.949 8.945 1 94.25 124 LEU B O 1
ATOM 2179 N N . TYR B 1 125 ? -0.818 4.371 6.984 1 96.44 125 TYR B N 1
ATOM 2180 C CA . TYR B 1 125 ? 0.461 4.965 7.355 1 96.44 125 TYR B CA 1
ATOM 2181 C C . TYR B 1 125 ? 0.731 6.227 6.543 1 96.44 125 TYR B C 1
ATOM 2183 O O . TYR B 1 125 ? 0.47 6.266 5.34 1 96.44 125 TYR B O 1
ATOM 2191 N N . HIS B 1 126 ? 1.2 7.246 7.254 1 97 126 HIS B N 1
ATOM 2192 C CA . HIS B 1 126 ? 1.745 8.484 6.707 1 97 126 HIS B CA 1
ATOM 2193 C C . HIS B 1 126 ? 3.256 8.555 6.906 1 97 126 HIS B C 1
ATOM 2195 O O . HIS B 1 126 ? 3.736 8.562 8.039 1 97 126 HIS B O 1
ATOM 2201 N N . ILE B 1 127 ? 4.016 8.633 5.766 1 98.19 127 ILE B N 1
ATOM 2202 C CA . ILE B 1 127 ? 5.469 8.531 5.844 1 98.19 127 ILE B CA 1
ATOM 2203 C C . ILE B 1 127 ? 6.105 9.766 5.207 1 98.19 127 ILE B C 1
ATOM 2205 O O . ILE B 1 127 ? 5.676 10.211 4.141 1 98.19 127 ILE B O 1
ATOM 2209 N N . ARG B 1 128 ? 7.086 10.336 5.848 1 98.38 128 ARG B N 1
ATOM 2210 C CA . ARG B 1 128 ? 7.902 11.422 5.309 1 98.38 128 ARG B CA 1
ATOM 2211 C C . ARG B 1 128 ? 9.375 11.203 5.625 1 98.38 128 ARG B C 1
ATOM 2213 O O . ARG B 1 128 ? 9.719 10.461 6.551 1 98.38 128 ARG B O 1
ATOM 2220 N N . VAL B 1 129 ? 10.18 11.844 4.844 1 98.81 129 VAL B N 1
ATOM 2221 C CA . VAL B 1 129 ? 11.625 11.742 5.02 1 98.81 129 VAL B CA 1
ATOM 2222 C C . VAL B 1 129 ? 12.25 13.133 4.992 1 98.81 129 VAL B C 1
ATOM 2224 O O . VAL B 1 129 ? 11.82 14 4.227 1 98.81 129 VAL B O 1
ATOM 2227 N N . LEU B 1 130 ? 13.195 13.391 5.809 1 98.69 130 LEU B N 1
ATOM 2228 C CA . LEU B 1 130 ? 13.984 14.609 5.727 1 98.69 130 LEU B CA 1
ATOM 2229 C C . LEU B 1 130 ? 15.477 14.305 5.801 1 98.69 130 LEU B C 1
ATOM 2231 O O . LEU B 1 130 ? 15.875 13.25 6.309 1 98.69 130 LEU B O 1
ATOM 2235 N N . ALA B 1 131 ? 16.266 15.156 5.203 1 98.81 131 ALA B N 1
ATOM 2236 C CA . ALA B 1 131 ? 17.719 15.117 5.328 1 98.81 131 ALA B CA 1
ATOM 2237 C C . ALA B 1 131 ? 18.203 16.031 6.453 1 98.81 131 ALA B C 1
ATOM 2239 O O . ALA B 1 131 ? 17.5 16.969 6.836 1 98.81 131 ALA B O 1
ATOM 2240 N N . TYR B 1 132 ? 19.391 15.703 6.977 1 98.44 132 TYR B N 1
ATOM 2241 C CA . TYR B 1 132 ? 19.938 16.578 8.008 1 98.44 132 TYR B CA 1
ATOM 2242 C C . TYR B 1 132 ? 21.438 16.734 7.848 1 98.44 132 TYR B C 1
ATOM 2244 O O . TYR B 1 132 ? 22.094 15.898 7.23 1 98.44 132 TYR B O 1
ATOM 2252 N N . THR B 1 133 ? 21.922 17.859 8.289 1 97.94 133 THR B N 1
ATOM 2253 C CA . THR B 1 133 ? 23.328 18.172 8.391 1 97.94 133 THR B CA 1
ATOM 2254 C C . THR B 1 133 ? 23.766 18.266 9.852 1 97.94 133 THR B C 1
ATOM 2256 O O . THR B 1 133 ? 23.031 17.859 10.75 1 97.94 133 THR B O 1
ATOM 2259 N N . LYS B 1 134 ? 25 18.719 9.953 1 96.5 134 LYS B N 1
ATOM 2260 C CA . LYS B 1 134 ? 25.5 18.859 11.32 1 96.5 134 LYS B CA 1
ATOM 2261 C C . LYS B 1 134 ? 24.703 19.891 12.094 1 96.5 134 LYS B C 1
ATOM 2263 O O . LYS B 1 134 ? 24.484 19.75 13.297 1 96.5 134 LYS B O 1
ATOM 2268 N N . SER B 1 135 ? 24.156 20.891 11.359 1 95.06 135 SER B N 1
ATOM 2269 C CA . SER B 1 135 ? 23.609 22.047 12.062 1 95.06 135 SER B CA 1
ATOM 2270 C C . SER B 1 135 ? 22.109 22.156 11.867 1 95.06 135 SER B C 1
ATOM 2272 O O . SER B 1 135 ? 21.438 22.906 12.594 1 95.06 135 SER B O 1
ATOM 2274 N N . GLN B 1 136 ? 21.562 21.547 10.82 1 94.31 136 GLN B N 1
ATOM 2275 C CA . GLN B 1 136 ? 20.156 21.812 10.508 1 94.31 136 GLN B CA 1
ATOM 2276 C C . GLN B 1 136 ? 19.469 20.562 9.992 1 94.31 136 GLN B C 1
ATOM 2278 O O . GLN B 1 136 ? 20.109 19.641 9.484 1 94.31 136 GLN B O 1
ATOM 2283 N N . GLN B 1 137 ? 18.203 20.562 10.211 1 96.81 137 GLN B N 1
ATOM 2284 C CA . GLN B 1 137 ? 17.312 19.625 9.523 1 96.81 137 GLN B CA 1
ATOM 2285 C C . GLN B 1 137 ? 16.703 20.266 8.273 1 96.81 137 GLN B C 1
ATOM 2287 O O . GLN B 1 137 ? 16.344 21.438 8.289 1 96.81 137 GLN B O 1
ATOM 2292 N N . GLY B 1 138 ? 16.672 19.469 7.285 1 97.88 138 GLY B N 1
ATOM 2293 C CA . GLY B 1 138 ? 15.969 19.938 6.098 1 97.88 138 GLY B CA 1
ATOM 2294 C C . GLY B 1 138 ? 14.461 19.75 6.188 1 97.88 138 GLY B C 1
ATOM 2295 O O . GLY B 1 138 ? 13.953 19.219 7.18 1 97.88 138 GLY B O 1
ATOM 2296 N N . PRO B 1 139 ? 13.773 20.25 5.129 1 97.44 139 PRO B N 1
ATOM 2297 C CA . PRO B 1 139 ? 12.32 20.062 5.094 1 97.44 139 PRO B CA 1
ATOM 2298 C C . PRO B 1 139 ? 11.914 18.609 4.918 1 97.44 139 PRO B C 1
ATOM 2300 O O . PRO B 1 139 ? 12.695 17.812 4.391 1 97.44 139 PRO B O 1
ATOM 2303 N N . LEU B 1 140 ? 10.719 18.312 5.363 1 97.94 140 LEU B N 1
ATOM 2304 C CA . LEU B 1 140 ? 10.133 17 5.125 1 97.94 140 LEU B CA 1
ATOM 2305 C C . LEU B 1 140 ? 9.797 16.828 3.65 1 97.94 140 LEU B C 1
ATOM 2307 O O . LEU B 1 140 ? 9.383 17.766 2.98 1 97.94 140 LEU B O 1
ATOM 2311 N N . SER B 1 141 ? 9.914 15.617 3.234 1 97.75 141 SER B N 1
ATOM 2312 C CA . SER B 1 141 ? 9.391 15.242 1.927 1 97.75 141 SER B CA 1
ATOM 2313 C C . SER B 1 141 ? 7.871 15.383 1.882 1 97.75 141 SER B C 1
ATOM 2315 O O . SER B 1 141 ? 7.223 15.539 2.92 1 97.75 141 SER B O 1
ATOM 2317 N N . ASP B 1 142 ? 7.395 15.359 0.599 1 95.19 142 ASP B N 1
ATOM 2318 C CA . ASP B 1 142 ? 5.977 15.039 0.48 1 95.19 142 ASP B CA 1
ATOM 2319 C C . ASP B 1 142 ? 5.652 13.703 1.146 1 95.19 142 ASP B C 1
ATOM 2321 O O . ASP B 1 142 ? 6.535 12.859 1.303 1 95.19 142 ASP B O 1
ATOM 2325 N N . ALA B 1 143 ? 4.414 13.586 1.471 1 96.44 143 ALA B N 1
ATOM 2326 C CA . ALA B 1 143 ? 4.012 12.383 2.203 1 96.44 143 ALA B CA 1
ATOM 2327 C C . ALA B 1 143 ? 3.766 11.219 1.251 1 96.44 143 ALA B C 1
ATOM 2329 O O . ALA B 1 143 ? 3.291 11.414 0.129 1 96.44 143 ALA B O 1
ATOM 2330 N N . ALA B 1 144 ? 4.156 10.117 1.697 1 96.5 144 ALA B N 1
ATOM 2331 C CA . ALA B 1 144 ? 3.646 8.867 1.126 1 96.5 144 ALA B CA 1
ATOM 2332 C C . ALA B 1 144 ? 2.598 8.234 2.037 1 96.5 144 ALA B C 1
ATOM 2334 O O . ALA B 1 144 ? 2.871 7.953 3.205 1 96.5 144 ALA B O 1
ATOM 2335 N N . GLY B 1 145 ? 1.435 8.102 1.543 1 95.75 145 GLY B N 1
ATOM 2336 C CA . GLY B 1 145 ? 0.382 7.387 2.244 1 95.75 145 GLY B CA 1
ATOM 2337 C C . GLY B 1 145 ? 0.177 5.977 1.727 1 95.75 145 GLY B C 1
ATOM 2338 O O . GLY B 1 145 ? 0.105 5.758 0.516 1 95.75 145 GLY B O 1
ATOM 2339 N N . ILE B 1 146 ? 0.106 4.977 2.641 1 96.31 146 ILE B N 1
ATOM 2340 C CA . ILE B 1 146 ? -0.075 3.596 2.207 1 96.31 146 ILE B CA 1
ATOM 2341 C C . ILE B 1 146 ? -0.92 2.842 3.23 1 96.31 146 ILE B C 1
ATOM 2343 O O . ILE B 1 146 ? -0.755 3.025 4.438 1 96.31 146 ILE B O 1
ATOM 2347 N N . LYS B 1 147 ? -1.768 2.061 2.729 1 94.5 147 LYS B N 1
ATOM 2348 C CA . LYS B 1 147 ? -2.555 1.126 3.529 1 94.5 147 LYS B CA 1
ATOM 2349 C C . LYS B 1 147 ? -2.564 -0.264 2.9 1 94.5 147 LYS B C 1
ATOM 2351 O O . LYS B 1 147 ? -2.865 -0.413 1.714 1 94.5 147 LYS B O 1
ATOM 2356 N N . LEU B 1 148 ? -2.127 -1.229 3.646 1 95.38 148 LEU B N 1
ATOM 2357 C CA . LEU B 1 148 ? -2.217 -2.637 3.271 1 95.38 148 LEU B CA 1
ATOM 2358 C C . LEU B 1 148 ? -3.467 -3.277 3.865 1 95.38 148 LEU B C 1
ATOM 2360 O O . LEU B 1 148 ? -3.785 -3.059 5.035 1 95.38 148 LEU B O 1
ATOM 2364 N N . ILE B 1 149 ? -4.156 -4.035 3.088 1 92.44 149 ILE B N 1
ATOM 2365 C CA . ILE B 1 149 ? -5.445 -4.535 3.549 1 92.44 149 ILE B CA 1
ATOM 2366 C C . ILE B 1 149 ? -5.414 -6.062 3.602 1 92.44 149 ILE B C 1
ATOM 2368 O O . ILE B 1 149 ? -4.98 -6.715 2.648 1 92.44 149 ILE B O 1
ATOM 2372 N N . ASP B 1 150 ? -5.762 -6.613 4.738 1 86.56 150 ASP B N 1
ATOM 2373 C CA . ASP B 1 150 ? -5.953 -8.047 4.891 1 86.56 150 ASP B CA 1
ATOM 2374 C C . ASP B 1 150 ? -7.121 -8.352 5.828 1 86.56 150 ASP B C 1
ATOM 2376 O O . ASP B 1 150 ? -7.492 -7.516 6.652 1 86.56 150 ASP B O 1
ATOM 2380 N N . ASN B 1 151 ? -7.988 -9.289 5.57 1 73.12 151 ASN B N 1
ATOM 2381 C CA . ASN B 1 151 ? -9.008 -9.672 6.539 1 73.12 151 ASN B CA 1
ATOM 2382 C C . ASN B 1 151 ? -8.43 -10.562 7.637 1 73.12 151 ASN B C 1
ATOM 2384 O O . ASN B 1 151 ? -7.52 -11.352 7.387 1 73.12 151 ASN B O 1
ATOM 2388 N N . ASP B 1 152 ? -8.156 -10.18 8.922 1 55.84 152 ASP B N 1
ATOM 2389 C CA . ASP B 1 152 ? -7.734 -10.789 10.172 1 55.84 152 ASP B CA 1
ATOM 2390 C C . ASP B 1 152 ? -8.047 -12.289 10.188 1 55.84 152 ASP B C 1
ATOM 2392 O O . ASP B 1 152 ? -8.023 -12.922 11.25 1 55.84 152 ASP B O 1
ATOM 2396 N N . THR B 1 153 ? -8.531 -12.938 9.211 1 45.91 153 THR B N 1
ATOM 2397 C CA . THR B 1 153 ? -8.812 -14.281 9.711 1 45.91 153 THR B CA 1
ATOM 2398 C C . THR B 1 153 ? -7.52 -15.039 9.969 1 45.91 153 THR B C 1
ATOM 2400 O O . THR B 1 153 ? -7.535 -16.266 10.141 1 45.91 153 THR B O 1
ATOM 2403 N N . LYS B 1 154 ? -6.367 -14.617 9.797 1 41 154 LYS B N 1
ATOM 2404 C CA . LYS B 1 154 ? -5.371 -15.594 10.234 1 41 154 LYS B CA 1
ATOM 2405 C C . LYS B 1 154 ? -5.512 -15.883 11.727 1 41 154 LYS B C 1
ATOM 2407 O O . LYS B 1 154 ? -5.371 -14.984 12.555 1 41 154 LYS B O 1
ATOM 2412 N N . THR B 1 155 ? -6.574 -16.594 12.219 1 32.41 155 THR B N 1
ATOM 2413 C CA . THR B 1 155 ? -6.57 -17.141 13.57 1 32.41 155 THR B CA 1
ATOM 2414 C C . THR B 1 155 ? -5.156 -17.5 14.008 1 32.41 155 THR B C 1
ATOM 2416 O O . THR B 1 155 ? -4.5 -18.328 13.367 1 32.41 155 THR B O 1
ATOM 2419 N N . SER B 1 156 ? -4.344 -16.688 14.688 1 27.92 156 SER B N 1
ATOM 2420 C CA . SER B 1 156 ? -3.389 -17.344 15.578 1 27.92 156 SER B CA 1
ATOM 2421 C C . SER B 1 156 ? -3.973 -18.609 16.188 1 27.92 156 SER B C 1
ATOM 2423 O O . SER B 1 156 ? -5.156 -18.656 16.531 1 27.92 156 SER B O 1
#

InterPro domains:
  IPR003961 Fibronectin type III [PF00041] (29-142)
  IPR003961 Fibronectin type III [SM00060] (23-138)
  IPR003961 Fibronectin type III [cd00063] (25-142)
  IPR013783 Immunoglobulin-like fold [G3DSA:2.60.40.10] (9-154)
  IPR036116 Fibronectin type III superfamily [SSF49265] (25-144)

Nearest PDB structures (foldseek):
  4lsd-assembly3_H  TM=7.855E-01  e=2.342E-05  Homo sapiens
  7y6e-assembly6_F  TM=8.516E-01  e=1.349E-04  Chelicerata
  7y6e-assembly3_C  TM=8.333E-01  e=1.349E-04  Chelicerata
  6iaa-assembly3_C  TM=7.449E-01  e=1.744E-04  Homo sapiens
  7y6e-assembly2_B  TM=7.537E-01  e=1.495E-04  Chelicerata

Solvent-accessible surface area (backbone atoms only — not comparable to full-atom values): 18216 Å² total; per-residue (Å²): 136,85,78,79,78,77,78,75,76,75,73,72,70,75,70,75,66,76,62,77,70,77,68,40,53,53,30,43,76,55,38,39,38,37,45,87,46,29,34,35,42,29,39,47,81,60,66,34,84,51,76,94,48,43,49,45,18,36,39,38,35,40,34,79,54,66,66,39,79,41,81,40,75,40,77,51,96,85,36,79,40,82,39,81,40,80,36,78,58,82,76,57,44,88,54,78,72,89,68,85,50,51,73,46,76,39,88,38,48,87,60,46,64,48,80,42,72,79,44,57,64,70,40,41,33,44,32,33,34,23,33,27,35,92,86,46,70,28,44,64,21,66,46,46,30,44,28,39,41,58,58,78,69,73,76,125,135,86,80,78,80,78,78,76,76,73,73,73,70,74,70,76,67,75,63,78,71,76,68,40,51,54,30,43,76,53,39,40,36,38,44,88,44,29,35,35,44,29,38,48,81,61,68,33,82,53,75,93,47,45,48,46,19,38,41,39,36,39,34,78,54,65,65,40,79,41,81,41,76,41,77,53,95,85,36,78,39,83,39,81,40,79,37,80,58,82,77,57,44,88,54,78,74,89,70,84,52,50,74,46,76,39,86,38,51,87,59,46,63,48,79,41,72,79,44,58,66,70,40,41,32,42,32,32,34,22,33,26,34,90,85,47,69,29,45,63,20,67,44,47,28,43,29,38,41,58,60,77,68,73,71,126

Foldseek 3Di:
DPPPPPPPPPPPPPPPPPPVPQQKDAWAWDDWDDDQFKIKTFTDQTFGPPVVWTWQWKKKWKDWDAWDWDWDFDQDPNDTDTDIDTHHDPDDQVDDDPDGTDIDIDRHRVDGMDMGGGDDAPIKMWMWMWIGTPPDIHDIYGIDIDHHHDDPPPDD/DPPPPPPPPPPPPPPPPPPVPQQKDAWAWDDWDDDAFKIKTFTDQTFGPPVVWTWQWKKKWKDWDAWDWDWDFDQDPNDTDTDIDTHHDPDDQVDDDPDGTDIDIDRHRVDGMDMGGGDDAPIKMWMWMWIGTPPDIHDIYGIDIDHHHDDPPPPD

Secondary structure (DSSP, 8-state):
-----------------------PPPP-EEEEEE-SSEEEEEE-----SSTTS---EEEEEEEEEPPEEEEEEEEETTEEEEEEEEE-----TTS--SSPPEEEEE--TT--EEEEE---TT-EEEEEEEEE-SS-B-PPPPPEEEEEE--S----/-----------------------PPPP-EEEEEE-SSEEEEEE-----SSTTS---EEEEEEEEEPPEEEEEEEEETTEEEEEEEEE-----TTS--SSPPEEEEE--TT--EEEEE---TT-EEEEEEEEE-SS-B-PPPPPEEEEEE--S----

pLDDT: mean 83.95, std 20.32, range [27.92, 98.94]

Sequence (312 aa):
MKYFILLVAVTQALLASGQPTNTIPAPHITILTARDDSLDVSWSKVENVISNEPVLGYVVKVWEIPPVTVYKYEVKDGEKVLVQEQKEPELDTTKIPSGVPREIKVPDATITTANIDGIKFNVLYHIRVLAYTKSQQGPLSDAAGIKLIDNDTKTSMKYFILLVAVTQALLASGQPTNTIPAPHITILTARDDSLDVSWSKVENVISNEPVLGYVVKVWEIPPVTVYKYEVKDGEKVLVQEQKEPELDTTKIPSGVPREIKVPDATITTANIDGIKFNVLYHIRVLAYTKSQQGPLSDAAGIKLIDNDTKTS

Organism: Galleria mellonella (NCBI:txid7137)